Protein AF-A0A0F0DK41-F1 (afdb_monomer)

Solvent-accessible surface area (backbone atoms only — not comparable to full-atom values): 14710 Å² total; per-residue (Å²): 130,71,72,68,56,62,56,54,56,53,52,54,54,52,52,54,51,52,55,50,53,54,59,49,53,58,54,53,58,68,69,68,55,58,73,70,58,52,55,52,51,50,52,52,52,52,55,52,50,54,50,55,49,50,53,50,50,52,52,49,51,51,52,49,53,44,47,52,31,48,51,53,19,50,52,36,32,77,75,72,38,92,42,74,70,26,52,50,28,49,51,50,34,53,49,52,50,52,53,51,50,51,55,50,50,55,54,51,50,55,53,51,53,38,52,52,53,45,53,53,47,50,55,50,51,50,52,53,50,52,54,54,51,50,39,26,50,50,35,40,52,46,32,53,62,72,65,44,91,89,58,87,83,50,77,67,54,53,51,52,46,43,52,46,31,50,52,37,34,52,52,47,52,55,49,63,77,70,43,86,86,55,62,66,72,58,54,51,52,49,51,53,50,35,52,45,33,50,50,41,39,52,49,50,54,52,44,51,55,28,50,78,67,76,39,82,68,52,70,64,60,54,50,53,48,39,45,41,22,57,54,39,48,54,50,49,52,52,47,55,53,50,50,50,53,51,50,52,40,24,64,73,33,70,73,32,76,50,65,78,63,57,61,58,60,80,66,58,77,90,127

Nearest PDB structures (foldseek):
  9ivk-assembly1_A  TM=4.729E-01  e=1.069E-01  artificial sequences
  1szi-assembly1_A  TM=5.174E-01  e=1.920E+00  Mus musculus
  1sj7-assembly2_B  TM=3.819E-01  e=2.755E+00  Mus musculus
  2odu-assembly1_A  TM=3.397E-01  e=5.387E+00  Homo sapiens
  1quu-assembly1_A-2  TM=3.431E-01  e=8.139E+00  Homo sapiens

Foldseek 3Di:
DVVVVVVVVVVVVVVVVVVVVVVVVVVVVLVPDDPVVNVVVVVVVVVVVVVVVVVVVLVVVLVVLLVVLVVQLVVCCVPPNDDPSSVVSVVSSVVSVVVSVVVVVVVVVVLVVLVVVVVVQVVLLVLLLVLLVQLLVLLVVLLVVLPDPPDDDDPVSLVVSLVSLVVSLVSLVVSLVVCVPYDVVSNVLSVVLNVLSVVLNVLSVVCSVCVVVVHDDDPVSSVSSNVSSVVSVVSSVVSVVVVVVVVVQCVVVVSDRPPVVVVVVVVDPDD

Structure (mmCIF, N/CA/C/O backbone):
data_AF-A0A0F0DK41-F1
#
_entry.id   AF-A0A0F0DK41-F1
#
loop_
_atom_site.group_PDB
_atom_site.id
_atom_site.type_symbol
_atom_site.label_atom_id
_atom_site.label_alt_id
_atom_site.label_comp_id
_atom_site.label_asym_id
_atom_site.label_entity_id
_atom_site.label_seq_id
_atom_site.pdbx_PDB_ins_code
_atom_site.Cartn_x
_atom_site.Cartn_y
_atom_site.Cartn_z
_atom_site.occupancy
_atom_site.B_iso_or_equiv
_atom_site.auth_seq_id
_atom_site.auth_comp_id
_atom_site.auth_asym_id
_atom_site.auth_atom_id
_atom_site.pdbx_PDB_model_num
ATOM 1 N N . MET A 1 1 ? 39.318 57.252 -13.429 1.00 56.47 1 MET A N 1
ATOM 2 C CA . MET A 1 1 ? 39.542 56.063 -14.283 1.00 56.47 1 MET A CA 1
ATOM 3 C C . MET A 1 1 ? 40.480 54.995 -13.689 1.00 56.47 1 MET A C 1
ATOM 5 O O . MET A 1 1 ? 40.597 53.941 -14.290 1.00 56.47 1 MET A O 1
ATOM 9 N N . LYS A 1 2 ? 41.132 55.205 -12.526 1.00 53.09 2 LYS A N 1
ATOM 10 C CA . LYS A 1 2 ? 41.820 54.123 -11.778 1.00 53.09 2 LYS A CA 1
ATOM 11 C C . LYS A 1 2 ? 40.934 53.432 -10.727 1.00 53.09 2 LYS A C 1
ATOM 13 O O . LYS A 1 2 ? 41.184 52.284 -10.406 1.00 53.09 2 LYS A O 1
ATOM 18 N N . LEU A 1 3 ? 39.881 54.102 -10.252 1.00 52.53 3 LEU A N 1
ATOM 19 C CA . LEU A 1 3 ? 38.985 53.587 -9.207 1.00 52.53 3 LEU A CA 1
ATOM 20 C C . LEU A 1 3 ? 38.059 52.446 -9.675 1.00 52.53 3 LEU A C 1
ATOM 22 O O . LEU A 1 3 ? 37.706 51.601 -8.863 1.00 52.53 3 LEU A O 1
ATOM 26 N N . ASP A 1 4 ? 37.735 52.358 -10.969 1.00 54.16 4 ASP A N 1
ATOM 27 C CA . ASP A 1 4 ? 36.842 51.304 -11.487 1.00 54.16 4 ASP A CA 1
ATOM 28 C C . ASP A 1 4 ? 37.545 49.958 -11.726 1.00 54.16 4 ASP A C 1
ATOM 30 O O . ASP A 1 4 ? 36.888 48.930 -11.862 1.00 54.16 4 ASP A O 1
ATOM 34 N N . ARG A 1 5 ? 38.886 49.935 -11.768 1.00 58.34 5 ARG A N 1
ATOM 35 C CA . ARG A 1 5 ? 39.649 48.695 -11.991 1.00 58.34 5 ARG A CA 1
ATOM 36 C C . ARG A 1 5 ? 39.802 47.883 -10.701 1.00 58.34 5 ARG A C 1
ATOM 38 O O . ARG A 1 5 ? 39.601 46.673 -10.725 1.00 58.34 5 ARG A O 1
ATOM 45 N N . ASP A 1 6 ? 40.024 48.564 -9.578 1.00 58.91 6 ASP A N 1
ATOM 46 C CA . ASP A 1 6 ? 40.189 47.933 -8.260 1.00 58.91 6 ASP A CA 1
ATOM 47 C C . ASP A 1 6 ? 38.883 47.322 -7.721 1.00 58.91 6 ASP A C 1
ATOM 49 O O . ASP A 1 6 ? 38.913 46.357 -6.957 1.00 58.91 6 ASP A O 1
ATOM 53 N N . ALA A 1 7 ? 37.721 47.853 -8.121 1.00 60.41 7 ALA A N 1
ATOM 54 C CA . ALA A 1 7 ? 36.423 47.289 -7.745 1.00 60.41 7 ALA A CA 1
ATOM 55 C C . ALA A 1 7 ? 36.130 45.966 -8.477 1.00 60.41 7 ALA A C 1
ATOM 57 O O . ALA A 1 7 ? 35.534 45.060 -7.897 1.00 60.41 7 ALA A O 1
ATOM 58 N N . ASN A 1 8 ? 36.592 45.833 -9.724 1.00 63.22 8 ASN A N 1
ATOM 59 C CA . ASN A 1 8 ? 36.360 44.639 -10.534 1.00 63.22 8 ASN A CA 1
ATOM 60 C C . ASN A 1 8 ? 37.275 43.471 -10.118 1.00 63.22 8 ASN A C 1
ATOM 62 O O . ASN A 1 8 ? 36.837 42.325 -10.078 1.00 63.22 8 ASN A O 1
ATOM 66 N N . GLU A 1 9 ? 38.523 43.751 -9.727 1.00 65.75 9 GLU A N 1
ATOM 67 C CA . GLU A 1 9 ? 39.443 42.713 -9.230 1.00 65.75 9 GLU A CA 1
ATOM 68 C C . GLU A 1 9 ? 39.014 42.151 -7.865 1.00 65.75 9 GLU A C 1
ATOM 70 O O . GLU A 1 9 ? 39.150 40.952 -7.619 1.00 65.75 9 GLU A O 1
ATOM 75 N N . LYS A 1 10 ? 38.413 42.976 -6.995 1.00 66.81 10 LYS A N 1
ATOM 76 C CA . LYS A 1 10 ? 37.870 42.506 -5.709 1.00 66.81 10 LYS A CA 1
ATOM 77 C C . LYS A 1 10 ? 36.618 41.641 -5.857 1.00 66.81 10 LYS A C 1
ATOM 79 O O . LYS A 1 10 ? 36.437 40.734 -5.052 1.00 66.81 10 LYS A O 1
ATOM 84 N N . GLY A 1 11 ? 35.783 41.895 -6.867 1.00 66.75 11 GLY A N 1
ATOM 85 C CA . GLY A 1 11 ? 34.599 41.075 -7.147 1.00 66.75 11 GLY A CA 1
ATOM 86 C C . GLY A 1 11 ? 34.963 39.649 -7.565 1.00 66.75 11 GLY A C 1
ATOM 87 O O . GLY A 1 11 ? 34.440 38.694 -7.002 1.00 66.75 11 GLY A O 1
ATOM 88 N N . ILE A 1 12 ? 35.938 39.510 -8.469 1.00 68.25 12 ILE A N 1
ATOM 89 C CA . ILE A 1 12 ? 36.393 38.204 -8.979 1.00 68.25 12 ILE A CA 1
ATOM 90 C C . ILE A 1 12 ? 37.073 37.378 -7.875 1.00 68.25 12 ILE A C 1
ATOM 92 O O . ILE A 1 12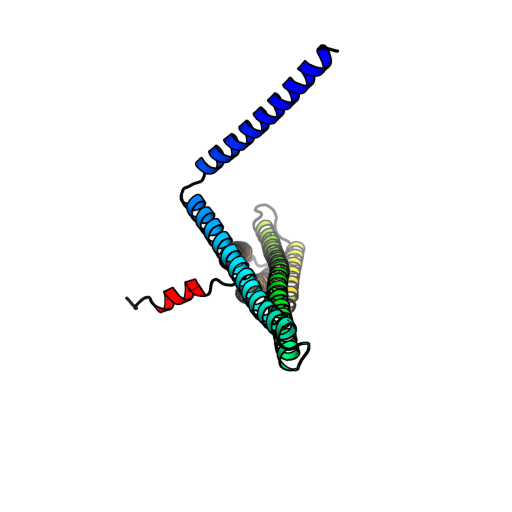 ? 36.864 36.171 -7.788 1.00 68.25 12 ILE A O 1
ATOM 96 N N . ALA A 1 13 ? 37.850 38.018 -6.994 1.00 67.06 13 ALA A N 1
ATOM 97 C CA . ALA A 1 13 ? 38.504 37.329 -5.880 1.00 67.06 13 ALA A CA 1
ATOM 98 C C . ALA A 1 13 ? 37.509 36.816 -4.819 1.00 67.06 13 ALA A C 1
ATOM 100 O O . ALA A 1 13 ? 37.743 35.774 -4.211 1.00 67.06 13 ALA A O 1
ATOM 101 N N . LEU A 1 14 ? 36.396 37.525 -4.603 1.00 68.50 14 LEU A N 1
ATOM 102 C CA . LEU A 1 14 ? 35.335 37.108 -3.679 1.00 68.50 14 LEU A CA 1
ATOM 103 C C . LEU A 1 14 ? 34.512 35.939 -4.230 1.00 68.50 14 LEU A C 1
ATOM 105 O O . LEU A 1 14 ? 34.150 35.049 -3.469 1.00 68.50 14 LEU A O 1
ATOM 109 N N . GLU A 1 15 ? 34.255 35.915 -5.538 1.00 69.31 15 GLU A N 1
ATOM 110 C CA . GLU A 1 15 ? 33.528 34.819 -6.189 1.00 69.31 15 GLU A CA 1
ATOM 111 C C . GLU A 1 15 ? 34.360 33.524 -6.186 1.00 69.31 15 GLU A C 1
ATOM 113 O O . GLU A 1 15 ? 33.860 32.470 -5.805 1.00 69.31 15 GLU A O 1
ATOM 118 N N . GLN A 1 16 ? 35.670 33.621 -6.449 1.00 69.62 16 GLN A N 1
ATOM 119 C CA . GLN A 1 16 ? 36.584 32.473 -6.367 1.00 69.62 16 GLN A CA 1
ATOM 120 C C . GLN A 1 16 ? 36.747 31.928 -4.941 1.00 69.62 16 GLN A C 1
ATOM 122 O O . GLN A 1 16 ? 36.805 30.714 -4.758 1.00 69.62 16 GLN A O 1
ATOM 127 N N . ALA A 1 17 ? 36.786 32.799 -3.928 1.00 66.88 17 ALA A N 1
ATOM 128 C CA . ALA A 1 17 ? 36.871 32.368 -2.533 1.00 66.88 17 ALA A CA 1
ATOM 129 C C . ALA A 1 17 ? 35.591 31.648 -2.069 1.00 66.88 17 ALA A C 1
ATOM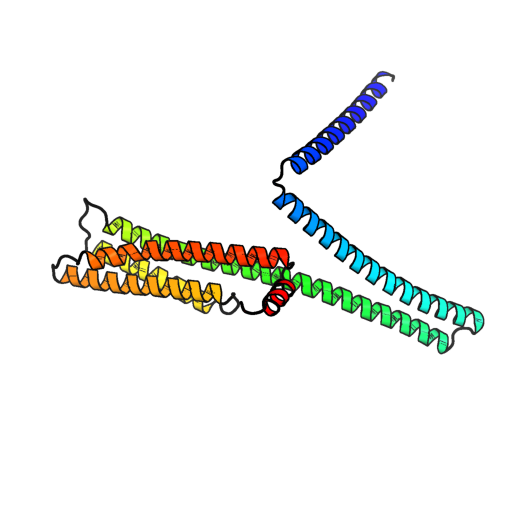 131 O O . ALA A 1 17 ? 35.670 30.663 -1.339 1.00 66.88 17 ALA A O 1
ATOM 132 N N . ASN A 1 18 ? 34.423 32.105 -2.527 1.00 68.75 18 ASN A N 1
ATOM 133 C CA . ASN A 1 18 ? 33.136 31.511 -2.165 1.00 68.75 18 ASN A CA 1
ATOM 134 C C . ASN A 1 18 ? 32.912 30.151 -2.860 1.00 68.75 18 ASN A C 1
ATOM 136 O O . ASN A 1 18 ? 32.366 29.222 -2.262 1.00 68.75 18 ASN A O 1
ATOM 140 N N . ASP A 1 19 ? 33.397 30.004 -4.097 1.00 66.06 19 ASP A N 1
ATOM 141 C CA . ASP A 1 19 ? 33.380 28.731 -4.827 1.00 66.06 19 ASP A CA 1
ATOM 142 C C . ASP A 1 19 ? 34.332 27.692 -4.205 1.00 66.06 19 ASP A C 1
ATOM 144 O O . ASP A 1 19 ? 33.997 26.505 -4.124 1.00 66.06 19 ASP A O 1
ATOM 148 N N . GLU A 1 20 ? 35.506 28.117 -3.720 1.00 65.94 20 GLU A N 1
ATOM 149 C CA . GLU A 1 20 ? 36.425 27.234 -2.991 1.00 65.94 20 GLU A CA 1
ATOM 150 C C . GLU A 1 20 ? 35.858 26.802 -1.630 1.00 65.94 20 GLU A C 1
ATOM 152 O O . GLU A 1 20 ? 35.978 25.629 -1.269 1.00 65.94 20 GLU A O 1
ATOM 157 N N . GLU A 1 21 ? 35.185 27.695 -0.899 1.00 64.56 21 GLU A N 1
ATOM 158 C CA . GLU A 1 21 ? 34.581 27.380 0.402 1.00 64.56 21 GLU A CA 1
ATOM 159 C C . GLU A 1 21 ? 33.431 26.362 0.272 1.00 64.56 21 GLU A C 1
ATOM 161 O O . GLU A 1 21 ? 33.367 25.391 1.035 1.00 64.56 21 GLU A O 1
ATOM 166 N N . HIS A 1 22 ? 32.592 26.483 -0.764 1.00 58.28 22 HIS A N 1
ATOM 167 C CA . HIS A 1 22 ? 31.564 25.481 -1.062 1.00 58.28 22 HIS A CA 1
ATOM 168 C C . HIS A 1 22 ? 32.147 24.123 -1.484 1.00 58.28 22 HIS A C 1
ATOM 170 O O . HIS A 1 22 ? 31.645 23.079 -1.061 1.00 58.28 22 HIS A O 1
ATOM 176 N N . ALA A 1 23 ? 33.239 24.108 -2.254 1.00 58.38 23 ALA A N 1
ATOM 177 C CA . ALA A 1 23 ? 33.893 22.865 -2.667 1.00 58.38 23 ALA A CA 1
ATOM 178 C C . ALA A 1 23 ? 34.594 22.127 -1.508 1.00 58.38 23 ALA A C 1
ATOM 180 O O . ALA A 1 23 ? 34.760 20.903 -1.567 1.00 58.38 23 ALA A O 1
ATOM 181 N N . VAL A 1 24 ? 35.023 22.848 -0.467 1.00 60.38 24 VAL A N 1
ATOM 182 C CA . VAL A 1 24 ? 35.607 22.262 0.751 1.00 60.38 24 VAL A CA 1
ATOM 183 C C . VAL A 1 24 ? 34.512 21.717 1.674 1.00 60.38 24 VAL A C 1
ATOM 185 O O . VAL A 1 24 ? 34.651 20.594 2.160 1.00 60.38 24 VAL A O 1
ATOM 188 N N . ALA A 1 25 ? 33.391 22.429 1.830 1.00 58.44 25 ALA A N 1
ATOM 189 C CA . ALA A 1 25 ? 32.252 21.967 2.630 1.00 58.44 25 ALA A CA 1
ATOM 190 C C . ALA A 1 25 ? 31.660 20.637 2.112 1.00 58.44 25 ALA A C 1
ATOM 192 O O . ALA A 1 25 ? 31.414 19.719 2.898 1.00 58.44 25 ALA A O 1
ATOM 193 N N . ASP A 1 26 ? 31.542 20.478 0.789 1.00 56.97 26 ASP A N 1
ATOM 194 C CA . ASP A 1 26 ? 31.071 19.230 0.165 1.00 56.97 26 ASP A CA 1
ATOM 195 C C . ASP A 1 26 ? 32.015 18.035 0.418 1.00 56.97 26 ASP A C 1
ATOM 197 O O . ASP A 1 26 ? 31.576 16.882 0.500 1.00 56.97 26 ASP A O 1
ATOM 201 N N . ARG A 1 27 ? 33.327 18.280 0.567 1.00 58.88 27 ARG A N 1
ATOM 202 C CA . ARG A 1 27 ? 34.314 17.221 0.853 1.00 58.88 27 ARG A CA 1
ATOM 203 C C . ARG A 1 27 ? 34.273 16.762 2.305 1.00 58.88 27 ARG A C 1
ATOM 205 O O . ARG A 1 27 ? 34.503 15.577 2.564 1.00 58.88 27 ARG A O 1
ATOM 212 N N . ASP A 1 28 ? 33.969 17.662 3.233 1.00 56.62 28 ASP A N 1
ATOM 213 C CA . ASP A 1 28 ? 33.911 17.341 4.659 1.00 56.62 28 ASP A CA 1
ATOM 214 C C . ASP A 1 28 ? 32.607 16.619 5.043 1.00 56.62 28 ASP A C 1
ATOM 216 O O . ASP A 1 28 ? 32.644 15.690 5.860 1.00 56.62 28 ASP A O 1
ATOM 220 N N . GLU A 1 29 ? 31.479 16.910 4.381 1.00 56.84 29 GLU A N 1
ATOM 221 C CA . GLU A 1 29 ? 30.239 16.130 4.539 1.00 56.84 29 GLU A CA 1
ATOM 222 C C . GLU A 1 29 ? 30.362 14.697 3.985 1.00 56.84 29 GLU A C 1
ATOM 224 O O . GLU A 1 29 ? 29.910 13.734 4.620 1.00 56.84 29 GLU A O 1
ATOM 229 N N . GLU A 1 30 ? 31.059 14.501 2.855 1.00 53.12 30 GLU A N 1
ATOM 230 C CA . GLU A 1 30 ? 31.342 13.159 2.312 1.00 53.12 30 GLU A CA 1
ATOM 231 C C . GLU A 1 30 ? 32.207 12.329 3.294 1.00 53.12 30 GLU A C 1
ATOM 233 O O . GLU A 1 30 ? 32.163 11.089 3.294 1.00 53.12 30 GLU A O 1
ATOM 238 N N . ASN A 1 31 ? 32.926 13.004 4.205 1.00 56.50 31 ASN A N 1
ATOM 239 C CA . ASN A 1 31 ? 33.827 12.410 5.185 1.00 56.50 31 ASN A CA 1
ATOM 240 C C . ASN A 1 31 ? 33.217 12.134 6.576 1.00 56.50 31 ASN A C 1
ATOM 242 O O . ASN A 1 31 ? 33.888 11.516 7.408 1.00 56.50 31 ASN A O 1
ATOM 246 N N . GLN A 1 32 ? 31.944 12.463 6.814 1.00 55.12 32 GLN A N 1
ATOM 247 C CA . GLN A 1 32 ? 31.233 12.120 8.061 1.00 55.12 32 GLN A CA 1
ATOM 248 C C . GLN A 1 32 ? 30.184 11.009 7.904 1.00 55.12 32 GLN A C 1
ATOM 250 O O . GLN A 1 32 ? 29.665 10.485 8.890 1.00 55.12 32 GLN A O 1
ATOM 255 N N . LEU A 1 33 ? 29.909 10.561 6.677 1.00 53.94 33 LEU A N 1
ATOM 256 C CA . LEU A 1 33 ? 28.945 9.486 6.441 1.00 53.94 33 LEU A CA 1
ATOM 257 C C . LEU A 1 33 ? 29.464 8.124 6.947 1.00 53.94 33 LEU A C 1
ATOM 259 O O . LEU A 1 33 ? 30.604 7.753 6.626 1.00 53.94 33 LEU A O 1
ATOM 263 N N . PRO A 1 34 ? 28.629 7.333 7.659 1.00 65.94 34 PRO A N 1
ATOM 264 C CA . PRO A 1 34 ? 29.004 6.012 8.151 1.00 65.94 34 PRO A CA 1
ATOM 265 C C . PRO A 1 34 ? 29.488 5.123 7.001 1.00 65.94 34 PRO A C 1
ATOM 267 O O . PRO A 1 34 ? 28.930 5.156 5.901 1.00 65.94 34 PRO A O 1
ATOM 270 N N . SER A 1 35 ? 30.518 4.310 7.248 1.00 67.06 35 SER A N 1
ATOM 271 C CA . SER A 1 35 ? 31.247 3.516 6.239 1.00 67.06 35 SER A CA 1
ATOM 272 C C . SER A 1 35 ? 30.353 2.669 5.318 1.00 67.06 35 SER A C 1
ATOM 274 O O . SER A 1 35 ? 30.657 2.493 4.136 1.00 67.06 35 SER A O 1
ATOM 276 N N . ARG A 1 36 ? 29.201 2.202 5.818 1.00 58.19 36 ARG A N 1
ATOM 277 C CA . ARG A 1 36 ? 28.187 1.474 5.032 1.00 58.19 36 ARG A CA 1
ATOM 278 C C . ARG A 1 36 ? 27.522 2.336 3.951 1.00 58.19 36 ARG A C 1
ATOM 280 O O . ARG A 1 36 ? 27.300 1.857 2.841 1.00 58.19 36 ARG A O 1
ATOM 287 N N . THR A 1 37 ? 27.261 3.607 4.239 1.00 63.94 37 THR A N 1
ATOM 288 C CA . THR A 1 37 ? 26.636 4.565 3.312 1.00 63.94 37 THR A CA 1
ATOM 289 C C . THR A 1 37 ? 27.580 4.918 2.164 1.00 63.94 37 THR A C 1
ATOM 291 O O . THR A 1 37 ? 27.155 4.953 1.010 1.00 63.94 37 THR A O 1
ATOM 294 N N . ARG A 1 38 ? 28.886 5.064 2.441 1.00 67.50 38 ARG A N 1
ATOM 295 C CA . ARG A 1 38 ? 29.905 5.326 1.406 1.00 67.50 38 ARG A CA 1
ATOM 296 C C . ARG A 1 38 ? 30.064 4.167 0.430 1.00 67.50 38 ARG A C 1
ATOM 298 O O . ARG A 1 38 ? 30.104 4.381 -0.777 1.00 67.50 38 ARG A O 1
ATOM 305 N N . LEU A 1 39 ? 30.085 2.930 0.931 1.00 69.38 39 LEU A N 1
ATOM 306 C CA . LEU A 1 39 ? 30.128 1.729 0.088 1.00 69.38 39 LEU A CA 1
ATOM 307 C C . LEU A 1 39 ? 28.911 1.630 -0.841 1.00 69.38 39 LEU A C 1
ATOM 309 O O . LEU A 1 39 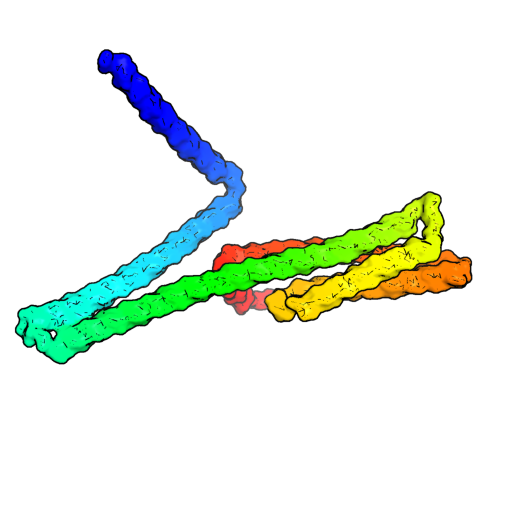? 29.049 1.248 -2.005 1.00 69.38 39 LEU A O 1
ATOM 313 N N . HIS A 1 40 ? 27.727 2.005 -0.354 1.00 67.31 40 HIS A N 1
ATOM 314 C CA . HIS A 1 40 ? 26.510 2.017 -1.163 1.00 67.31 40 HIS A CA 1
ATOM 315 C C . HIS A 1 40 ? 26.547 3.110 -2.246 1.00 67.31 40 HIS A C 1
ATOM 317 O O . HIS A 1 40 ? 26.226 2.845 -3.407 1.00 67.31 40 HIS A O 1
ATOM 323 N N . LEU A 1 41 ? 27.004 4.319 -1.902 1.00 68.81 41 LEU A N 1
ATOM 324 C CA . LEU A 1 41 ? 27.172 5.427 -2.850 1.00 68.81 41 LEU A CA 1
ATOM 325 C C . LEU A 1 41 ? 28.227 5.118 -3.922 1.00 68.81 41 LEU A C 1
ATOM 327 O O . LEU A 1 41 ? 27.981 5.354 -5.106 1.00 68.81 41 LEU A O 1
ATOM 331 N N . LEU A 1 42 ? 29.356 4.513 -3.540 1.00 75.25 42 LEU A N 1
ATOM 332 C CA . LEU A 1 42 ? 30.401 4.082 -4.471 1.00 75.25 42 LEU A CA 1
ATOM 333 C C . LEU A 1 42 ? 29.900 3.003 -5.432 1.00 75.25 42 LEU A C 1
ATOM 335 O O . LEU A 1 42 ? 30.119 3.127 -6.634 1.00 75.25 42 LEU A O 1
ATOM 339 N N . LYS A 1 43 ? 29.159 1.993 -4.950 1.00 72.31 43 LYS A N 1
ATOM 340 C CA . LYS A 1 43 ? 28.521 0.993 -5.827 1.00 72.31 43 LYS A CA 1
ATOM 341 C C . LYS A 1 43 ? 27.536 1.639 -6.801 1.00 72.31 43 LYS A C 1
ATOM 343 O O . LYS A 1 43 ? 27.551 1.309 -7.987 1.00 72.31 43 LYS A O 1
ATOM 348 N N . LYS A 1 44 ? 26.721 2.591 -6.334 1.00 69.56 44 LYS A N 1
ATOM 349 C CA . LYS A 1 44 ? 25.760 3.322 -7.174 1.00 69.56 44 LYS A CA 1
ATOM 350 C C . LYS A 1 44 ? 26.467 4.155 -8.255 1.00 69.56 44 LYS A C 1
ATOM 352 O O . LYS A 1 44 ? 26.040 4.118 -9.410 1.00 69.56 44 LYS A O 1
ATOM 357 N N . ARG A 1 45 ? 27.576 4.835 -7.916 1.00 72.12 45 ARG A N 1
ATOM 358 C CA . ARG A 1 45 ? 28.441 5.553 -8.877 1.00 72.12 45 ARG A CA 1
ATOM 359 C C . ARG A 1 45 ? 29.115 4.589 -9.868 1.00 72.12 45 ARG A C 1
ATOM 361 O O . ARG A 1 45 ? 29.070 4.829 -11.068 1.00 72.12 45 ARG A O 1
ATOM 368 N N . LEU A 1 46 ? 29.660 3.459 -9.418 1.00 73.06 46 LEU A N 1
ATOM 369 C CA . LEU A 1 46 ? 30.289 2.468 -10.306 1.00 73.06 46 LEU A CA 1
ATOM 370 C C . LEU A 1 46 ? 29.295 1.872 -11.309 1.00 73.06 46 LEU A C 1
ATOM 372 O O . LEU A 1 46 ? 29.587 1.753 -12.498 1.00 73.06 46 LEU A O 1
ATOM 376 N N . GLN A 1 47 ? 28.089 1.538 -10.852 1.00 66.75 47 GLN A N 1
ATOM 377 C CA . GLN A 1 47 ? 27.060 1.005 -11.734 1.00 66.75 47 GLN A CA 1
ATOM 378 C C . GLN A 1 47 ? 26.505 2.064 -12.701 1.00 66.75 47 GLN A C 1
ATOM 380 O O . GLN A 1 47 ? 26.060 1.709 -13.794 1.00 66.75 47 GLN A O 1
ATOM 385 N N . SER A 1 48 ? 26.457 3.352 -12.336 1.00 69.56 48 SER A N 1
ATOM 386 C CA . SER A 1 48 ? 26.046 4.410 -13.274 1.00 69.56 48 SER A CA 1
ATOM 387 C C . SER A 1 48 ? 27.102 4.624 -14.362 1.00 69.56 48 SER A C 1
ATOM 389 O O . SER A 1 48 ? 26.746 4.739 -15.536 1.00 69.56 48 SER A O 1
ATOM 391 N N . VAL A 1 49 ? 28.387 4.554 -14.002 1.00 73.19 49 VAL A N 1
ATOM 392 C CA . VAL A 1 49 ? 29.513 4.593 -14.946 1.00 73.19 49 VAL A CA 1
ATOM 393 C C . VAL A 1 49 ? 29.478 3.401 -15.902 1.00 73.19 49 VAL A C 1
ATOM 395 O O . VAL A 1 49 ? 29.573 3.600 -17.109 1.00 73.19 49 VAL A O 1
ATOM 398 N N . HIS A 1 50 ? 29.255 2.178 -15.409 1.00 70.12 50 HIS A N 1
ATOM 399 C CA . HIS A 1 50 ? 29.215 0.979 -16.257 1.00 70.12 50 HIS A CA 1
ATOM 400 C C . HIS A 1 50 ? 28.108 1.041 -17.326 1.00 70.12 50 HIS A C 1
ATOM 402 O O . HIS A 1 50 ? 28.277 0.570 -18.448 1.00 70.12 50 HIS A O 1
ATOM 408 N N . GLN A 1 51 ? 26.977 1.678 -17.013 1.00 67.12 51 GLN A N 1
ATOM 409 C CA . GLN A 1 51 ? 25.896 1.860 -17.982 1.00 67.12 51 GLN A CA 1
ATOM 410 C C . GLN A 1 51 ? 26.164 2.966 -18.995 1.00 67.12 51 GLN A C 1
ATOM 412 O O . GLN A 1 51 ? 25.866 2.769 -20.172 1.00 67.12 51 GLN A O 1
ATOM 417 N N . ARG A 1 52 ? 26.751 4.092 -18.565 1.00 76.00 52 ARG A N 1
ATOM 418 C CA . ARG A 1 52 ? 27.219 5.129 -19.496 1.00 76.00 52 ARG A CA 1
ATOM 419 C C . ARG A 1 52 ? 28.271 4.561 -20.442 1.00 76.00 52 ARG A C 1
ATOM 421 O O . ARG A 1 52 ? 28.224 4.839 -21.631 1.00 76.00 52 ARG A O 1
ATOM 428 N N . LEU A 1 53 ? 29.154 3.701 -19.936 1.00 78.69 53 LEU A N 1
ATOM 429 C CA . LEU A 1 53 ? 30.134 2.987 -20.746 1.00 78.69 53 LEU A CA 1
ATOM 430 C C . LEU A 1 53 ? 29.456 2.056 -21.761 1.00 78.69 53 LEU A C 1
ATOM 432 O O . LEU A 1 53 ? 29.818 2.082 -22.928 1.00 78.69 53 LEU A O 1
ATOM 436 N N . GLY A 1 54 ? 28.436 1.293 -21.358 1.00 77.00 54 GLY A N 1
ATOM 437 C CA . GLY A 1 54 ? 27.661 0.458 -22.282 1.00 77.00 54 GLY A CA 1
ATOM 438 C C . GLY A 1 54 ? 26.923 1.258 -23.364 1.00 77.00 54 GLY A C 1
ATOM 439 O O . GLY A 1 54 ? 26.895 0.840 -24.518 1.00 77.00 54 GLY A O 1
ATOM 440 N N . GLU A 1 55 ? 26.357 2.418 -23.021 1.00 79.00 55 GLU A N 1
ATOM 441 C CA . GLU A 1 55 ? 25.715 3.327 -23.984 1.00 79.00 55 GLU A CA 1
ATOM 442 C C . GLU A 1 55 ? 26.745 3.946 -24.945 1.00 79.00 55 GLU A C 1
ATOM 444 O O . GLU A 1 55 ? 26.510 3.969 -26.152 1.00 79.00 55 GLU A O 1
ATOM 449 N N . LEU A 1 56 ? 27.924 4.337 -24.448 1.00 82.81 56 LEU A N 1
ATOM 450 C CA . LEU A 1 56 ? 29.040 4.811 -25.273 1.00 82.81 56 LEU A CA 1
ATOM 451 C C . LEU A 1 56 ? 29.586 3.720 -26.201 1.00 82.81 56 LEU A C 1
ATOM 453 O O . LEU A 1 56 ? 29.836 3.994 -27.371 1.00 82.81 56 LEU A O 1
ATOM 457 N N . ILE A 1 57 ? 29.735 2.484 -25.716 1.00 86.19 57 ILE A N 1
ATOM 458 C CA . ILE A 1 57 ? 30.166 1.339 -26.531 1.00 86.19 57 ILE A CA 1
ATOM 459 C C . ILE A 1 57 ? 29.135 1.051 -27.624 1.00 86.19 57 ILE A C 1
ATOM 461 O O . ILE A 1 57 ? 29.516 0.832 -28.769 1.00 86.19 57 ILE A O 1
ATOM 465 N N . PHE A 1 58 ? 27.840 1.077 -27.302 1.00 80.81 58 PHE A N 1
ATOM 466 C CA . PHE A 1 58 ? 26.771 0.840 -28.273 1.00 80.81 58 PHE A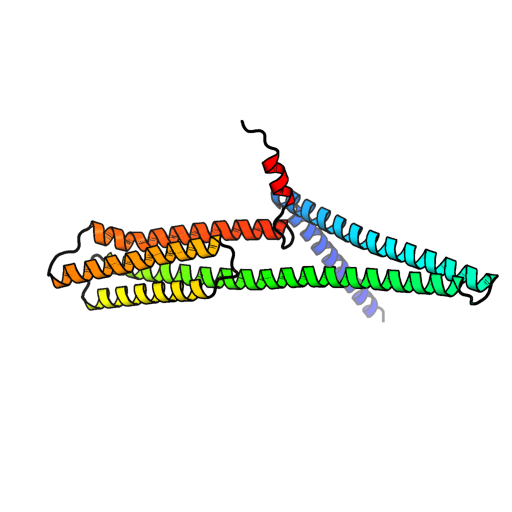 CA 1
ATOM 467 C C . PHE A 1 58 ? 26.750 1.908 -29.374 1.00 80.81 58 PHE A C 1
ATOM 469 O O . PHE A 1 58 ? 26.781 1.570 -30.557 1.00 80.81 58 PHE A O 1
ATOM 476 N N . VAL A 1 59 ? 26.774 3.193 -28.998 1.00 85.50 59 VAL A N 1
ATOM 477 C CA . VAL A 1 59 ? 26.835 4.310 -29.957 1.00 85.50 59 VAL A CA 1
ATOM 478 C C . VAL A 1 59 ? 28.128 4.260 -30.772 1.00 85.50 59 VAL A C 1
ATOM 480 O O . VAL A 1 59 ? 28.089 4.425 -31.989 1.00 85.50 59 VAL A O 1
ATOM 483 N N . GLY A 1 60 ? 29.262 3.969 -30.129 1.00 87.19 60 GLY A N 1
ATOM 484 C CA . GLY A 1 60 ? 30.551 3.806 -30.796 1.00 87.19 60 GLY A CA 1
ATOM 485 C C . GLY A 1 60 ? 30.542 2.665 -31.814 1.00 87.19 60 GLY A C 1
ATOM 486 O O . GLY A 1 60 ? 30.982 2.850 -32.944 1.00 87.19 60 GLY A O 1
ATOM 487 N N . MET A 1 61 ? 29.978 1.509 -31.460 1.00 87.62 61 MET A N 1
ATOM 488 C CA . MET A 1 61 ? 29.867 0.352 -32.349 1.00 87.62 61 MET A CA 1
ATOM 489 C C . MET A 1 61 ? 28.969 0.647 -33.556 1.00 87.62 61 MET A C 1
ATOM 491 O O . MET A 1 61 ? 29.346 0.324 -34.681 1.00 87.62 61 MET A O 1
ATOM 495 N N . ILE A 1 62 ? 27.828 1.313 -33.352 1.00 86.69 62 ILE A N 1
ATOM 496 C CA . ILE A 1 62 ? 26.960 1.758 -34.453 1.00 86.69 62 ILE A CA 1
ATOM 497 C C . ILE A 1 62 ? 27.695 2.758 -35.346 1.00 86.69 62 ILE A C 1
ATOM 499 O O . ILE A 1 62 ? 27.660 2.616 -36.565 1.00 86.69 62 ILE A O 1
ATOM 503 N N . GLY A 1 63 ? 28.393 3.732 -34.758 1.00 84.75 63 GLY A N 1
ATOM 504 C CA . GLY A 1 63 ? 29.189 4.710 -35.498 1.00 84.75 63 GLY A CA 1
ATOM 505 C C . GLY A 1 63 ? 30.274 4.054 -36.352 1.00 84.75 63 GLY A C 1
ATOM 506 O O . GLY A 1 63 ? 30.450 4.426 -37.509 1.00 84.75 63 GLY A O 1
ATOM 507 N N . ILE A 1 64 ? 30.946 3.026 -35.823 1.00 89.69 64 ILE A N 1
ATOM 508 C CA . ILE A 1 64 ? 31.923 2.224 -36.570 1.00 89.69 64 ILE A CA 1
ATOM 509 C C . ILE A 1 64 ? 31.243 1.475 -37.719 1.00 89.69 64 ILE A C 1
ATOM 511 O O . ILE A 1 64 ? 31.728 1.543 -38.845 1.00 89.69 64 ILE A O 1
ATOM 515 N N . LEU A 1 65 ? 30.118 0.794 -37.474 1.00 87.44 65 LEU A N 1
ATOM 516 C CA . LEU A 1 65 ? 29.392 0.057 -38.514 1.00 87.44 65 LEU A CA 1
ATOM 517 C C . LEU A 1 65 ? 28.929 0.978 -39.648 1.00 87.44 65 LEU A C 1
ATOM 519 O O . LEU A 1 65 ? 29.218 0.700 -40.808 1.00 87.44 65 LEU A O 1
ATOM 523 N N . VAL A 1 66 ? 28.281 2.094 -39.306 1.00 87.50 66 VAL A N 1
ATOM 524 C CA . VAL A 1 66 ? 27.824 3.116 -40.261 1.00 87.50 66 VAL A CA 1
ATOM 525 C C . VAL A 1 66 ? 29.007 3.742 -41.003 1.00 87.50 66 VAL A C 1
ATOM 527 O O . VAL A 1 66 ? 28.932 3.970 -42.209 1.00 87.50 66 VAL A O 1
ATOM 530 N N . GLY A 1 67 ? 30.120 3.990 -40.310 1.00 84.31 67 GLY A N 1
ATOM 531 C CA . GLY A 1 67 ? 31.345 4.510 -40.910 1.00 84.31 67 GLY A CA 1
ATOM 532 C C . GLY A 1 67 ? 31.962 3.540 -41.918 1.00 84.31 67 GLY A C 1
ATOM 533 O O . GLY A 1 67 ? 32.302 3.946 -43.027 1.00 84.31 67 GLY A O 1
ATOM 534 N N . ILE A 1 68 ? 32.060 2.252 -41.575 1.00 89.50 68 ILE A N 1
ATOM 535 C CA . ILE A 1 68 ? 32.591 1.209 -42.465 1.00 89.50 68 ILE A CA 1
ATOM 536 C C . ILE A 1 68 ? 31.707 1.063 -43.705 1.00 89.50 68 ILE A C 1
ATOM 538 O O . ILE A 1 68 ? 32.227 1.070 -44.823 1.00 89.50 68 ILE A O 1
ATOM 542 N N . THR A 1 69 ? 30.384 0.969 -43.537 1.00 84.06 69 THR A N 1
ATOM 543 C CA . THR A 1 69 ? 29.459 0.828 -44.671 1.00 84.06 69 THR A CA 1
ATOM 544 C C . THR A 1 69 ? 29.426 2.089 -45.534 1.00 84.06 69 THR A C 1
ATOM 546 O O . THR A 1 69 ? 29.413 1.988 -46.761 1.00 84.06 69 THR A O 1
ATOM 549 N N . GLY A 1 70 ? 29.514 3.275 -44.925 1.00 78.88 70 GLY A N 1
ATOM 550 C CA . GLY A 1 70 ? 29.616 4.555 -45.628 1.00 78.88 70 GLY A CA 1
ATOM 551 C C . GLY A 1 70 ? 30.912 4.699 -46.433 1.00 78.88 70 GLY A C 1
ATOM 552 O O . GLY A 1 70 ? 30.873 5.082 -47.603 1.00 78.88 70 GLY A O 1
ATOM 553 N N . ILE A 1 71 ? 32.063 4.326 -45.859 1.00 86.69 71 ILE A N 1
ATOM 554 C CA . ILE A 1 71 ? 33.357 4.321 -46.563 1.00 86.69 71 ILE A CA 1
ATOM 555 C C . ILE A 1 71 ? 33.347 3.302 -47.711 1.00 86.69 71 ILE A C 1
ATOM 557 O O . ILE A 1 71 ? 33.866 3.592 -48.790 1.00 86.69 71 ILE A O 1
ATOM 561 N N . ALA A 1 72 ? 32.752 2.122 -47.510 1.00 82.75 72 ALA A N 1
ATOM 562 C CA . ALA A 1 72 ? 32.617 1.105 -48.552 1.00 82.75 72 ALA A CA 1
ATOM 563 C C . ALA A 1 72 ? 31.730 1.582 -49.715 1.00 82.75 72 ALA A C 1
ATOM 565 O O . ALA A 1 72 ? 32.083 1.372 -50.880 1.00 82.75 72 ALA A O 1
ATOM 566 N N . ALA A 1 73 ? 30.626 2.277 -49.419 1.00 78.06 73 ALA A N 1
ATOM 567 C CA . ALA A 1 73 ? 29.788 2.917 -50.430 1.00 78.06 73 ALA A CA 1
ATOM 568 C C . ALA A 1 73 ? 30.575 3.988 -51.203 1.00 78.06 73 ALA A C 1
ATOM 570 O O . ALA A 1 73 ? 30.629 3.941 -52.430 1.00 78.06 73 ALA A O 1
ATOM 571 N N . TYR A 1 74 ? 31.259 4.895 -50.496 1.00 83.12 74 TYR A N 1
ATOM 572 C CA . TYR A 1 74 ? 32.055 5.964 -51.105 1.00 83.12 74 TYR A CA 1
ATOM 573 C C . TYR A 1 74 ? 33.161 5.423 -52.018 1.00 83.12 74 TYR A C 1
ATOM 575 O O . TYR A 1 74 ? 33.294 5.868 -53.156 1.00 83.12 74 TYR A O 1
ATOM 583 N N . LYS A 1 75 ? 33.929 4.424 -51.560 1.00 86.88 75 LYS A N 1
ATOM 584 C CA . LYS A 1 75 ? 34.980 3.792 -52.372 1.00 86.88 75 LYS A CA 1
ATOM 585 C C . LYS A 1 75 ? 34.416 3.133 -53.629 1.00 86.88 75 LYS A C 1
ATOM 587 O O . LYS A 1 75 ? 35.033 3.247 -54.687 1.00 86.88 75 LYS A O 1
ATOM 592 N N . ASN A 1 76 ? 33.261 2.473 -53.538 1.00 80.88 76 ASN A N 1
ATOM 593 C CA . ASN A 1 76 ? 32.609 1.892 -54.713 1.00 80.88 76 ASN A CA 1
ATOM 594 C C . ASN A 1 76 ? 32.157 2.972 -55.699 1.00 80.88 76 ASN A C 1
ATOM 596 O O . ASN A 1 76 ? 32.446 2.849 -56.885 1.00 80.88 76 ASN A O 1
ATOM 600 N N . VAL A 1 77 ? 31.545 4.060 -55.223 1.00 82.88 77 VAL A N 1
ATOM 601 C CA . VAL A 1 77 ? 31.145 5.181 -56.090 1.00 82.88 77 VAL A CA 1
ATOM 602 C C . VAL A 1 77 ? 32.359 5.839 -56.747 1.00 82.88 77 VAL A C 1
ATOM 604 O O . VAL A 1 77 ? 32.341 6.097 -57.946 1.00 82.88 77 VAL A O 1
ATOM 607 N N . ALA A 1 78 ? 33.436 6.064 -55.995 1.00 84.19 78 ALA A N 1
ATOM 608 C CA . ALA A 1 78 ? 34.644 6.709 -56.503 1.00 84.19 78 ALA A CA 1
ATOM 609 C C . ALA A 1 78 ? 35.400 5.863 -57.546 1.00 84.19 78 ALA A C 1
ATOM 611 O O . ALA A 1 78 ? 36.061 6.422 -58.414 1.00 84.19 78 ALA A O 1
ATOM 612 N N . THR A 1 79 ? 35.323 4.530 -57.466 1.00 86.81 79 THR A N 1
ATOM 613 C CA . THR A 1 79 ? 36.067 3.623 -58.363 1.00 86.81 79 THR A CA 1
ATOM 614 C C . THR A 1 79 ? 35.235 3.085 -59.524 1.00 86.81 79 THR A C 1
ATOM 616 O O . THR A 1 79 ? 35.771 2.899 -60.613 1.00 86.81 79 THR A O 1
ATOM 619 N N . LYS A 1 80 ? 33.943 2.822 -59.306 1.00 81.50 80 LYS A N 1
ATOM 620 C CA . LYS A 1 80 ? 33.050 2.158 -60.270 1.00 81.50 80 LYS A CA 1
ATOM 621 C C . LYS A 1 80 ? 31.825 2.999 -60.650 1.00 81.50 80 LYS A C 1
ATOM 623 O O . LYS A 1 80 ? 31.029 2.560 -61.475 1.00 81.50 80 LYS A O 1
ATOM 628 N N . GLY A 1 81 ? 31.666 4.190 -60.072 1.00 80.38 81 GLY A N 1
ATOM 629 C CA . GLY A 1 81 ? 30.466 5.009 -60.232 1.00 80.38 81 GLY A CA 1
ATOM 630 C C . GLY A 1 81 ? 29.278 4.492 -59.415 1.00 80.38 81 GLY A C 1
ATOM 631 O O . GLY A 1 81 ? 29.377 3.547 -58.631 1.00 80.38 81 GLY A O 1
ATOM 632 N N . TRP A 1 82 ? 28.124 5.137 -59.582 1.00 80.81 82 TRP A N 1
ATOM 633 C CA . TRP A 1 82 ? 26.879 4.707 -58.947 1.00 80.81 82 TRP A CA 1
ATOM 634 C C . TRP A 1 82 ? 26.368 3.414 -59.595 1.00 80.81 82 TRP A C 1
ATOM 636 O O . TRP A 1 82 ? 25.830 3.435 -60.698 1.00 80.81 82 TRP A O 1
ATOM 646 N N . GLY A 1 83 ? 26.544 2.288 -58.901 1.00 81.50 83 GLY A N 1
ATOM 647 C CA . GLY A 1 83 ? 26.093 0.962 -59.332 1.00 81.50 83 GLY A CA 1
ATOM 648 C C . GLY A 1 83 ? 25.382 0.185 -58.221 1.00 81.50 83 GLY A C 1
ATOM 649 O O . GLY A 1 83 ? 25.249 0.668 -57.095 1.00 81.50 83 GLY A O 1
ATOM 650 N N . ALA A 1 84 ? 24.947 -1.041 -58.530 1.00 80.56 84 ALA A N 1
ATOM 651 C CA . ALA A 1 84 ? 24.204 -1.901 -57.602 1.00 80.56 84 ALA A CA 1
ATOM 652 C C . ALA A 1 84 ? 24.945 -2.138 -56.269 1.00 80.56 84 ALA A C 1
ATOM 654 O O . ALA A 1 84 ? 24.327 -2.081 -55.209 1.00 80.56 84 ALA A O 1
ATOM 655 N N . ASP A 1 85 ? 26.273 -2.298 -56.306 1.00 76.88 85 ASP A N 1
ATOM 656 C CA . ASP A 1 85 ? 27.103 -2.458 -55.104 1.00 76.88 85 ASP A CA 1
ATOM 657 C C . ASP A 1 85 ? 27.048 -1.220 -54.195 1.00 76.88 85 ASP A C 1
ATOM 659 O O . ASP A 1 85 ? 26.909 -1.336 -52.979 1.00 76.88 85 ASP A O 1
ATOM 663 N N . ALA A 1 86 ? 27.119 -0.014 -54.772 1.00 71.25 86 ALA A N 1
ATOM 664 C CA . ALA A 1 86 ? 27.031 1.233 -54.013 1.00 71.25 86 ALA A CA 1
ATOM 665 C C . ALA A 1 86 ? 25.645 1.407 -53.369 1.00 71.25 86 ALA A C 1
ATOM 667 O O . ALA A 1 86 ? 25.547 1.821 -52.212 1.00 71.25 86 ALA A O 1
ATOM 668 N N . ALA A 1 87 ? 24.582 1.036 -54.091 1.00 76.94 87 ALA A N 1
ATOM 669 C CA . ALA A 1 87 ? 23.217 1.048 -53.573 1.00 76.94 87 ALA A CA 1
ATOM 670 C C . ALA A 1 87 ? 23.024 0.041 -52.425 1.00 76.94 87 ALA A C 1
ATOM 672 O O . ALA A 1 87 ? 22.412 0.383 -51.412 1.00 76.94 87 ALA A O 1
ATOM 673 N N . ALA A 1 88 ? 23.605 -1.160 -52.527 1.00 79.31 88 ALA A N 1
ATOM 674 C CA . ALA A 1 88 ? 23.550 -2.171 -51.473 1.00 79.31 88 ALA A CA 1
ATOM 675 C C . ALA A 1 88 ? 24.212 -1.687 -50.168 1.00 79.31 88 ALA A C 1
ATOM 677 O O . ALA A 1 88 ? 23.637 -1.839 -49.088 1.00 79.31 88 ALA A O 1
ATOM 678 N N . TRP A 1 89 ? 25.377 -1.031 -50.250 1.00 77.50 89 TRP A N 1
ATOM 679 C CA . TRP A 1 89 ? 26.043 -0.457 -49.071 1.00 77.50 89 TRP A CA 1
ATOM 680 C C . TRP A 1 89 ? 25.274 0.723 -48.462 1.00 77.50 89 TRP A C 1
ATOM 682 O O . TRP A 1 89 ? 25.206 0.852 -47.235 1.00 77.50 89 TRP A O 1
ATOM 692 N N . ALA A 1 90 ? 24.642 1.559 -49.291 1.00 75.69 90 ALA A N 1
ATOM 693 C CA . ALA A 1 90 ? 23.770 2.631 -48.815 1.00 75.69 90 ALA A CA 1
ATOM 694 C C . ALA A 1 90 ? 22.533 2.074 -48.081 1.00 75.69 90 ALA A C 1
ATOM 696 O O . ALA A 1 90 ? 22.212 2.522 -46.978 1.00 75.69 90 ALA A O 1
ATOM 697 N N . GLN A 1 91 ? 21.888 1.041 -48.632 1.00 83.12 91 GLN A N 1
ATOM 698 C CA . GLN A 1 91 ? 20.749 0.366 -48.005 1.00 83.12 91 GLN A CA 1
ATOM 699 C C . GLN A 1 91 ? 21.138 -0.325 -46.691 1.00 83.12 91 GLN A C 1
ATOM 701 O O . GLN A 1 91 ? 20.405 -0.224 -45.703 1.00 83.12 91 GLN A O 1
ATOM 706 N N . ALA A 1 92 ? 22.295 -0.993 -46.648 1.00 76.62 92 ALA A N 1
ATOM 707 C CA . ALA A 1 92 ? 22.812 -1.604 -45.425 1.00 76.62 92 ALA A CA 1
ATOM 708 C C . ALA A 1 92 ? 23.017 -0.552 -44.323 1.00 76.62 92 ALA A C 1
ATOM 710 O O . ALA A 1 92 ? 22.584 -0.752 -43.190 1.00 76.62 92 ALA A O 1
ATOM 711 N N . THR A 1 93 ? 23.582 0.606 -44.678 1.00 77.81 93 THR A N 1
ATOM 712 C CA . THR A 1 93 ? 23.759 1.736 -43.754 1.00 77.81 93 THR A CA 1
ATOM 713 C C . THR A 1 93 ? 22.417 2.236 -43.210 1.00 77.81 93 THR A C 1
ATOM 715 O O . THR A 1 93 ? 22.250 2.355 -41.997 1.00 77.81 93 THR A O 1
ATOM 718 N N . GLY A 1 94 ? 21.435 2.467 -44.089 1.00 75.94 94 GLY A N 1
ATOM 719 C CA . GLY A 1 94 ? 20.088 2.886 -43.686 1.00 75.94 94 GLY A CA 1
ATOM 720 C C . GLY A 1 94 ? 19.391 1.867 -42.778 1.00 75.94 94 GLY A C 1
ATOM 721 O O . GLY A 1 94 ? 18.761 2.245 -41.792 1.00 75.94 94 GLY A O 1
ATOM 722 N N . SER A 1 95 ? 19.571 0.573 -43.051 1.00 80.19 95 SER A N 1
ATOM 723 C CA . SER A 1 95 ? 18.996 -0.517 -42.250 1.00 80.19 95 SER A CA 1
ATOM 724 C C . SER A 1 95 ? 19.615 -0.589 -40.851 1.00 80.19 95 SER A C 1
ATOM 726 O O . SER A 1 95 ? 18.891 -0.735 -39.869 1.00 80.19 95 SER A O 1
ATOM 728 N N . ILE A 1 96 ? 20.939 -0.426 -40.737 1.00 79.00 96 ILE A N 1
ATOM 729 C CA . ILE A 1 96 ? 21.645 -0.385 -39.446 1.00 79.00 96 ILE A CA 1
ATOM 730 C C . ILE A 1 96 ? 21.146 0.790 -38.602 1.00 79.00 96 ILE A C 1
ATOM 732 O O . ILE A 1 96 ? 20.839 0.606 -37.424 1.00 79.00 96 ILE A O 1
ATOM 736 N N . ILE A 1 97 ? 21.016 1.979 -39.201 1.00 78.81 97 ILE A N 1
ATOM 737 C CA . ILE A 1 97 ? 20.506 3.171 -38.511 1.00 78.81 97 ILE A CA 1
ATOM 738 C C . ILE A 1 97 ? 19.062 2.951 -38.044 1.00 78.81 97 ILE A C 1
ATOM 740 O O . ILE A 1 97 ? 18.746 3.253 -36.895 1.00 78.81 97 ILE A O 1
ATOM 744 N N . ALA A 1 98 ? 18.197 2.390 -38.892 1.00 82.81 98 ALA A N 1
ATOM 745 C CA . ALA A 1 98 ? 16.801 2.128 -38.547 1.00 82.81 98 ALA A CA 1
ATOM 746 C C . ALA A 1 98 ? 16.664 1.124 -37.390 1.00 82.81 98 ALA A C 1
ATOM 748 O O . ALA A 1 98 ? 15.931 1.381 -36.435 1.00 82.81 98 ALA A O 1
ATOM 749 N N . ILE A 1 99 ? 17.406 0.011 -37.434 1.00 81.31 99 ILE A N 1
ATOM 750 C CA . ILE A 1 99 ? 17.404 -1.003 -36.368 1.00 81.31 99 ILE A CA 1
ATOM 751 C C . ILE A 1 99 ? 17.946 -0.410 -35.063 1.00 81.31 99 ILE A C 1
ATOM 753 O O . ILE A 1 99 ? 17.341 -0.589 -34.006 1.00 81.31 99 ILE A O 1
ATOM 757 N N . ALA A 1 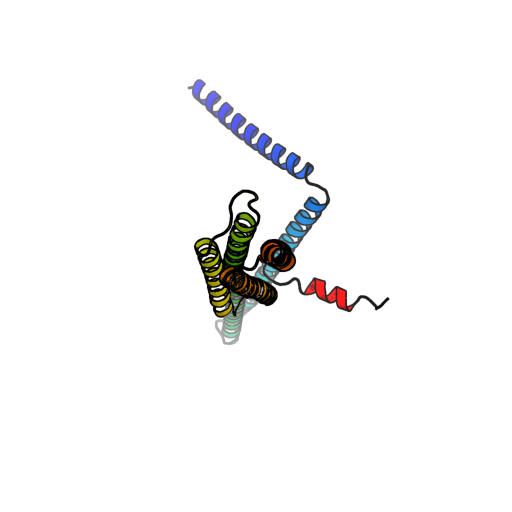100 ? 19.055 0.329 -35.128 1.00 79.88 100 ALA A N 1
ATOM 758 C CA . ALA A 1 100 ? 19.634 0.997 -33.967 1.00 79.88 100 ALA A CA 1
ATOM 759 C C . ALA A 1 100 ? 18.675 2.029 -33.354 1.00 79.88 100 ALA A C 1
ATOM 761 O O . ALA A 1 100 ? 18.506 2.062 -32.134 1.00 79.88 100 ALA A O 1
ATOM 762 N N . GLY A 1 101 ? 18.013 2.832 -34.191 1.00 77.69 101 GLY A N 1
ATOM 763 C CA . GLY A 1 101 ? 17.012 3.812 -33.772 1.00 77.69 101 GLY A CA 1
ATOM 764 C C . GLY A 1 101 ? 15.800 3.159 -33.108 1.00 77.69 101 GLY A C 1
ATOM 765 O O . GLY A 1 101 ? 15.395 3.578 -32.025 1.00 77.69 101 GLY A O 1
ATOM 766 N N . ALA A 1 102 ? 15.270 2.082 -33.694 1.00 79.44 102 ALA A N 1
ATOM 767 C CA . ALA A 1 102 ? 14.165 1.320 -33.116 1.00 79.44 102 ALA A CA 1
ATOM 768 C C . ALA A 1 102 ? 14.547 0.672 -31.773 1.00 79.44 102 ALA A C 1
ATOM 770 O O . ALA A 1 102 ? 13.786 0.747 -30.809 1.00 79.44 102 ALA A O 1
ATOM 771 N N . ALA A 1 103 ? 15.746 0.089 -31.671 1.00 79.25 103 ALA A N 1
ATOM 772 C CA . ALA A 1 103 ? 16.247 -0.491 -30.425 1.00 79.25 103 ALA A CA 1
ATOM 773 C C . ALA A 1 103 ? 16.439 0.569 -29.326 1.00 79.25 103 ALA A C 1
ATOM 775 O O . ALA A 1 103 ? 16.149 0.313 -28.154 1.00 79.25 103 ALA A O 1
ATOM 776 N N . TRP A 1 104 ? 16.899 1.768 -29.698 1.00 81.31 104 TRP A N 1
ATOM 777 C CA . TRP A 1 104 ? 17.021 2.896 -28.779 1.00 81.31 104 TRP A CA 1
ATOM 778 C C . TRP A 1 104 ? 15.654 3.355 -28.263 1.00 81.31 104 TRP A C 1
ATOM 780 O O . TRP A 1 104 ? 15.471 3.452 -27.047 1.00 81.31 104 TRP A O 1
ATOM 790 N N . LEU A 1 105 ? 14.685 3.557 -29.164 1.00 75.00 105 LEU A N 1
ATOM 791 C CA . LEU A 1 105 ? 13.316 3.951 -28.818 1.00 75.00 105 LEU A CA 1
ATOM 792 C C . LEU A 1 105 ? 12.637 2.918 -27.909 1.00 75.00 105 LEU A C 1
ATOM 794 O O . LEU A 1 105 ? 12.148 3.272 -26.835 1.00 75.00 105 LEU A O 1
ATOM 798 N N . ALA A 1 106 ? 12.712 1.631 -28.254 1.00 73.12 106 ALA A N 1
ATOM 799 C CA . ALA A 1 106 ? 12.156 0.553 -27.436 1.00 73.12 106 ALA A CA 1
ATOM 800 C C . ALA A 1 106 ? 12.785 0.503 -26.026 1.00 73.12 106 ALA A C 1
ATOM 802 O O . ALA A 1 106 ? 12.113 0.252 -25.017 1.00 73.12 106 ALA A O 1
ATOM 803 N N . ARG A 1 107 ? 14.089 0.787 -25.913 1.00 77.81 107 ARG A N 1
ATOM 804 C CA . ARG A 1 107 ? 14.778 0.877 -24.618 1.00 77.81 107 ARG A CA 1
ATOM 805 C C . ARG A 1 107 ? 14.338 2.100 -23.809 1.00 77.81 107 ARG A C 1
ATOM 807 O O . ARG A 1 107 ? 14.189 1.978 -22.593 1.00 77.81 107 ARG A O 1
ATOM 814 N N . SER A 1 108 ? 14.131 3.262 -24.431 1.00 76.12 108 SER A N 1
ATOM 815 C CA . SER A 1 108 ? 13.622 4.446 -23.722 1.00 76.12 108 SER A CA 1
ATOM 816 C C . SER A 1 108 ? 12.170 4.274 -23.274 1.00 76.12 108 SER A C 1
ATOM 818 O O . SER A 1 108 ? 11.868 4.544 -22.111 1.00 76.12 108 SER A O 1
ATOM 820 N N . GLU A 1 109 ? 11.303 3.741 -24.136 1.00 76.81 109 GLU A N 1
ATOM 821 C CA . GLU A 1 109 ? 9.886 3.514 -23.832 1.00 76.81 109 GLU A CA 1
ATOM 822 C C . GLU A 1 109 ? 9.711 2.470 -22.729 1.00 76.81 109 GLU A C 1
ATOM 824 O O . GLU A 1 109 ? 8.945 2.676 -21.790 1.00 76.81 109 GLU A O 1
ATOM 829 N N . SER A 1 110 ? 10.479 1.376 -22.763 1.00 71.75 110 SER A N 1
ATOM 830 C CA . SER A 1 110 ? 10.424 0.365 -21.699 1.00 71.75 110 SER A CA 1
ATOM 831 C C . SER A 1 110 ? 10.867 0.907 -20.335 1.00 71.75 110 SER A C 1
ATOM 833 O O . SER A 1 110 ? 10.299 0.515 -19.314 1.00 71.75 110 SER A O 1
ATOM 835 N N . ARG A 1 111 ? 11.842 1.827 -20.289 1.00 75.31 111 ARG A N 1
ATOM 836 C CA . ARG A 1 111 ? 12.245 2.521 -19.052 1.00 75.31 111 ARG A CA 1
ATOM 837 C C . ARG A 1 111 ? 11.145 3.461 -18.561 1.00 75.31 111 ARG A C 1
ATOM 839 O O . ARG A 1 111 ? 10.826 3.443 -17.375 1.00 75.31 111 ARG A O 1
ATOM 846 N N . GLN A 1 112 ? 10.554 4.248 -19.456 1.00 76.56 112 GLN A N 1
ATOM 847 C CA . GLN A 1 112 ? 9.478 5.178 -19.116 1.00 76.56 112 GLN A CA 1
ATOM 848 C C . GLN A 1 112 ? 8.228 4.443 -18.617 1.00 76.56 112 GLN A C 1
ATOM 850 O O . GLN A 1 112 ? 7.696 4.786 -17.566 1.00 76.56 112 GLN A O 1
ATOM 855 N N . ALA A 1 113 ? 7.821 3.370 -19.296 1.00 71.50 113 ALA A N 1
ATOM 856 C CA . ALA A 1 113 ? 6.686 2.546 -18.894 1.00 71.50 113 ALA A CA 1
ATOM 857 C C . ALA A 1 113 ? 6.877 1.910 -17.507 1.00 71.50 113 ALA A C 1
ATOM 859 O O . ALA A 1 113 ? 5.910 1.733 -16.773 1.00 71.50 113 ALA A O 1
ATOM 860 N N . ARG A 1 114 ? 8.114 1.567 -17.120 1.00 75.00 114 ARG A N 1
ATOM 861 C CA . ARG A 1 114 ? 8.406 1.041 -15.775 1.00 75.00 114 ARG A CA 1
ATOM 862 C C . ARG A 1 114 ? 8.293 2.107 -14.695 1.00 75.00 114 ARG A C 1
ATOM 864 O O . ARG A 1 114 ? 7.687 1.828 -13.668 1.00 75.00 114 ARG A O 1
ATOM 871 N N . ARG A 1 115 ? 8.818 3.312 -14.943 1.00 75.56 115 ARG A N 1
ATOM 872 C CA . ARG A 1 115 ? 8.661 4.452 -14.024 1.00 75.56 115 ARG A CA 1
ATOM 873 C C . ARG A 1 115 ? 7.193 4.793 -13.821 1.00 75.56 115 ARG A C 1
ATOM 875 O O . ARG A 1 115 ? 6.747 4.878 -12.690 1.00 75.56 115 ARG A O 1
ATOM 882 N N . TRP A 1 116 ? 6.434 4.852 -14.911 1.00 78.25 116 TRP A N 1
ATOM 883 C CA . TRP A 1 116 ? 4.999 5.104 -14.856 1.00 78.25 116 TRP A CA 1
ATOM 884 C C . TRP A 1 116 ? 4.247 4.044 -14.038 1.00 78.25 116 TRP A C 1
ATOM 886 O O . TRP A 1 116 ? 3.473 4.371 -13.145 1.00 78.25 116 TRP A O 1
ATOM 896 N N . ARG A 1 117 ? 4.513 2.750 -14.275 1.00 74.25 117 ARG A N 1
ATOM 897 C CA . ARG A 1 117 ? 3.918 1.670 -13.464 1.00 74.25 117 ARG A CA 1
ATOM 898 C C . ARG A 1 117 ? 4.328 1.744 -11.996 1.00 74.25 117 ARG A C 1
ATOM 900 O O . ARG A 1 117 ? 3.546 1.358 -11.135 1.00 74.25 117 ARG A O 1
ATOM 907 N N . ARG A 1 118 ? 5.548 2.205 -11.711 1.00 75.38 118 ARG A N 1
ATOM 908 C CA . ARG A 1 118 ? 6.021 2.419 -10.344 1.00 75.38 118 ARG A CA 1
ATOM 909 C C . ARG A 1 118 ? 5.261 3.556 -9.675 1.00 75.38 118 ARG A C 1
ATOM 911 O O . ARG A 1 118 ? 4.781 3.346 -8.574 1.00 75.38 118 ARG A O 1
ATOM 918 N N . GLU A 1 119 ? 5.115 4.700 -10.332 1.00 79.12 119 GLU A N 1
ATOM 919 C CA . GLU A 1 119 ? 4.341 5.840 -9.820 1.00 79.12 119 GLU A CA 1
ATOM 920 C C . GLU A 1 119 ? 2.896 5.426 -9.514 1.00 79.12 119 GLU A C 1
ATOM 922 O O . GLU A 1 119 ? 2.420 5.638 -8.402 1.00 79.12 119 GLU A O 1
ATOM 927 N N . GLN A 1 120 ? 2.245 4.715 -10.442 1.00 79.44 120 GLN A N 1
ATOM 928 C CA . GLN A 1 120 ? 0.909 4.154 -10.217 1.00 79.44 120 GLN A CA 1
ATOM 929 C C . GLN A 1 120 ? 0.883 3.154 -9.050 1.00 79.44 120 GLN A C 1
ATOM 931 O O . GLN A 1 120 ? -0.025 3.180 -8.225 1.00 79.44 120 GLN A O 1
ATOM 936 N N . GLY A 1 121 ? 1.886 2.277 -8.952 1.00 77.75 121 GLY A N 1
ATOM 937 C CA . GLY A 1 121 ? 2.007 1.324 -7.849 1.00 77.75 121 GLY A CA 1
ATOM 938 C C . GLY A 1 121 ? 2.245 1.995 -6.493 1.00 77.75 121 GLY A C 1
ATOM 939 O O . GLY A 1 121 ? 1.708 1.537 -5.486 1.00 77.75 121 GLY A O 1
ATOM 940 N N . GLU A 1 122 ? 3.015 3.084 -6.456 1.00 80.00 122 GLU A N 1
ATOM 941 C CA . GLU A 1 122 ? 3.262 3.886 -5.256 1.00 80.00 122 GLU A CA 1
ATOM 942 C C . GLU A 1 122 ? 1.992 4.627 -4.819 1.00 80.00 122 GLU A C 1
ATOM 944 O O . GLU A 1 122 ? 1.632 4.561 -3.644 1.00 80.00 122 GLU A O 1
ATOM 949 N N . GLU A 1 123 ? 1.267 5.260 -5.743 1.00 80.00 123 GLU A N 1
ATOM 950 C CA . GLU A 1 123 ? -0.024 5.907 -5.465 1.00 80.00 123 GLU A CA 1
ATOM 951 C C . GLU A 1 123 ? -1.056 4.908 -4.921 1.00 80.00 123 GLU A C 1
ATOM 953 O O . GLU A 1 123 ? -1.744 5.156 -3.922 1.00 80.00 123 GLU A O 1
ATOM 958 N N . ALA A 1 124 ? -1.123 3.728 -5.532 1.00 80.94 124 ALA A N 1
ATOM 959 C CA . ALA A 1 124 ? -2.018 2.673 -5.099 1.00 80.94 124 ALA A CA 1
ATOM 960 C C . ALA A 1 124 ? -1.619 2.123 -3.712 1.00 80.94 124 ALA A C 1
ATOM 962 O O . ALA A 1 124 ? -2.478 1.946 -2.846 1.00 80.94 124 ALA A O 1
ATOM 963 N N . ALA A 1 125 ? -0.321 1.941 -3.441 1.00 83.19 125 ALA A N 1
ATOM 964 C CA . ALA A 1 125 ? 0.180 1.547 -2.122 1.00 83.19 125 ALA A CA 1
ATOM 965 C C . ALA A 1 125 ? -0.102 2.606 -1.037 1.00 83.19 125 ALA A C 1
ATOM 967 O O . ALA A 1 125 ? -0.426 2.248 0.101 1.00 83.19 125 ALA A O 1
ATOM 968 N N . TRP A 1 126 ? -0.031 3.897 -1.377 1.00 84.62 126 TRP A N 1
ATOM 969 C CA . TRP A 1 126 ? -0.425 4.993 -0.487 1.00 84.62 126 TRP A CA 1
ATOM 970 C C . TRP A 1 126 ? -1.917 4.973 -0.176 1.00 84.62 126 TRP A C 1
ATOM 972 O O . TRP A 1 126 ? -2.304 5.112 0.984 1.00 84.62 126 TRP A O 1
ATOM 982 N N . SER A 1 127 ? -2.741 4.731 -1.192 1.00 85.75 127 SER A N 1
ATOM 983 C CA . SER A 1 127 ? -4.193 4.615 -1.046 1.00 85.75 127 SER A CA 1
ATOM 984 C C . SER A 1 127 ? -4.561 3.462 -0.110 1.00 85.75 127 SER A C 1
ATOM 986 O O . SER A 1 127 ? -5.370 3.629 0.801 1.00 85.75 127 SER A O 1
ATOM 988 N N . VAL A 1 128 ? -3.905 2.306 -0.262 1.00 88.25 128 VAL A N 1
ATOM 989 C CA . VAL A 1 128 ? -4.089 1.171 0.653 1.00 88.25 128 VAL A CA 1
ATOM 990 C C . VAL A 1 128 ? -3.652 1.525 2.071 1.00 88.25 128 VAL A C 1
ATOM 992 O O . VAL A 1 128 ? -4.387 1.258 3.021 1.00 88.25 128 VAL A O 1
ATOM 995 N N . ARG A 1 129 ? -2.489 2.168 2.228 1.00 90.81 129 ARG A N 1
ATOM 996 C CA . ARG A 1 129 ? -2.000 2.595 3.543 1.00 90.81 129 ARG A CA 1
ATOM 997 C C . ARG A 1 129 ? -2.996 3.514 4.245 1.00 90.81 129 ARG A C 1
ATOM 999 O O . ARG A 1 129 ? -3.255 3.332 5.429 1.00 90.81 129 ARG A O 1
ATOM 1006 N N . PHE A 1 130 ? -3.549 4.483 3.519 1.00 91.50 130 PHE A N 1
ATOM 1007 C CA . PHE A 1 130 ? -4.537 5.420 4.046 1.00 91.50 130 PHE A CA 1
ATOM 1008 C C . PHE A 1 130 ? -5.775 4.689 4.575 1.00 91.50 130 PHE A C 1
ATOM 1010 O O . PHE A 1 130 ? -6.186 4.926 5.707 1.00 91.50 130 PHE A O 1
ATOM 1017 N N . VAL A 1 131 ? -6.317 3.742 3.803 1.00 93.06 131 VAL A N 1
ATOM 1018 C CA . VAL A 1 131 ? -7.484 2.948 4.221 1.00 93.06 131 VAL A CA 1
ATOM 1019 C C . VAL A 1 131 ? -7.178 2.090 5.456 1.00 93.06 131 VAL A C 1
ATOM 1021 O O . VAL A 1 131 ? -8.006 2.015 6.362 1.00 93.06 131 VAL A O 1
ATOM 1024 N N . LEU A 1 132 ? -5.991 1.476 5.532 1.00 92.56 132 LEU A N 1
ATOM 1025 C CA . LEU A 1 132 ? -5.569 0.699 6.706 1.00 92.56 132 LEU A CA 1
ATOM 1026 C C . LEU A 1 132 ? -5.470 1.570 7.965 1.00 92.56 132 LEU A C 1
ATOM 1028 O O . LEU A 1 132 ? -5.975 1.187 9.018 1.00 92.56 132 LEU A O 1
ATOM 1032 N N . VAL A 1 133 ? -4.847 2.746 7.849 1.00 93.06 133 VAL A N 1
ATOM 1033 C CA . VAL A 1 133 ? -4.717 3.704 8.957 1.00 93.06 133 VAL A CA 1
ATOM 1034 C C . VAL A 1 133 ? -6.085 4.215 9.397 1.00 93.06 133 VAL A C 1
ATOM 1036 O O . VAL A 1 133 ? -6.340 4.281 10.593 1.00 93.06 133 VAL A O 1
ATOM 1039 N N . GLN A 1 134 ? -6.986 4.514 8.460 1.00 94.69 134 GLN A N 1
ATOM 1040 C CA . GLN A 1 134 ? -8.346 4.937 8.790 1.00 94.69 134 GLN A CA 1
ATOM 1041 C C . GLN A 1 134 ? -9.093 3.858 9.587 1.00 94.69 134 GLN A C 1
ATOM 1043 O O . GLN A 1 134 ? -9.668 4.158 10.629 1.00 94.69 134 GLN A O 1
ATOM 1048 N N . ALA A 1 135 ? -9.030 2.595 9.149 1.00 94.62 135 ALA A N 1
ATOM 1049 C CA . ALA A 1 135 ? -9.646 1.480 9.869 1.00 94.62 135 ALA A CA 1
ATOM 1050 C C . ALA A 1 135 ? -9.049 1.292 11.276 1.00 94.62 135 ALA A C 1
ATOM 1052 O O . ALA A 1 135 ? -9.781 1.047 12.234 1.00 94.62 135 ALA A O 1
ATOM 1053 N N . GLN A 1 136 ? -7.727 1.440 11.416 1.00 96.88 136 GLN A N 1
ATOM 1054 C CA . GLN A 1 136 ? -7.054 1.405 12.715 1.00 96.88 136 GLN A CA 1
ATOM 1055 C C . GLN A 1 136 ? -7.509 2.552 13.622 1.00 96.88 136 GLN A C 1
ATOM 1057 O O . GLN A 1 136 ? -7.740 2.326 14.809 1.00 96.88 136 GLN A O 1
ATOM 1062 N N . PHE A 1 137 ? -7.673 3.755 13.074 1.00 95.62 137 PHE A N 1
ATOM 1063 C CA . PHE A 1 137 ? -8.098 4.927 13.830 1.00 95.62 137 PHE A CA 1
ATOM 1064 C C . PHE A 1 137 ? -9.543 4.795 14.319 1.00 95.62 137 PHE A C 1
ATOM 1066 O O . PHE A 1 137 ? -9.825 5.065 15.485 1.00 95.62 137 PHE A O 1
ATOM 1073 N N . ASP A 1 138 ? -10.447 4.299 13.471 1.00 94.75 138 ASP A N 1
ATOM 1074 C CA . ASP A 1 138 ? -11.825 4.008 13.871 1.00 94.75 138 ASP A CA 1
ATOM 1075 C C . ASP A 1 138 ? -11.882 2.933 14.971 1.00 94.75 138 ASP A C 1
ATOM 1077 O O . ASP A 1 138 ? -12.592 3.109 15.962 1.00 94.75 138 ASP A O 1
ATOM 1081 N N . ALA A 1 139 ? -11.074 1.870 14.868 1.00 93.31 139 ALA A N 1
ATOM 1082 C CA . ALA A 1 139 ? -10.949 0.866 15.928 1.00 93.31 139 ALA A CA 1
ATOM 1083 C C . ALA A 1 139 ? -10.351 1.445 17.226 1.00 93.31 139 ALA A C 1
ATOM 1085 O O . ALA A 1 139 ? -10.765 1.066 18.321 1.00 93.31 139 ALA A O 1
ATOM 1086 N N . HIS A 1 140 ? -9.399 2.376 17.121 1.00 94.12 140 HIS A N 1
ATOM 1087 C CA . HIS A 1 140 ? -8.803 3.050 18.272 1.00 94.12 140 HIS A CA 1
ATOM 1088 C C . HIS A 1 140 ? -9.813 3.940 19.006 1.00 94.12 140 HIS A C 1
ATOM 1090 O O . HIS A 1 140 ? -9.861 3.897 20.232 1.00 94.12 140 HIS A O 1
ATOM 1096 N N . ILE A 1 141 ? -10.648 4.695 18.281 1.00 94.69 141 ILE A N 1
ATOM 1097 C CA . ILE A 1 141 ? -11.727 5.497 18.882 1.00 94.69 141 ILE A CA 1
ATOM 1098 C C . ILE A 1 141 ? -12.681 4.597 19.668 1.00 94.69 141 ILE A C 1
ATOM 1100 O O . ILE A 1 141 ? -12.973 4.892 20.823 1.00 94.69 141 ILE A O 1
ATOM 1104 N N . ILE A 1 142 ? -13.106 3.477 19.074 1.00 94.38 142 ILE A N 1
ATOM 1105 C CA . ILE A 1 142 ? -13.991 2.507 19.734 1.00 94.38 142 ILE A CA 1
ATOM 1106 C C . ILE A 1 142 ? -13.334 1.967 21.010 1.00 94.38 142 ILE A C 1
ATOM 1108 O O . ILE A 1 142 ? -13.949 1.977 22.073 1.00 94.38 142 ILE A O 1
ATOM 1112 N N . ALA A 1 143 ? -12.072 1.536 20.935 1.00 93.00 143 ALA A N 1
ATOM 1113 C CA . ALA A 1 143 ? -11.339 1.028 22.094 1.00 93.00 143 ALA A CA 1
ATOM 1114 C C . ALA A 1 143 ? -11.173 2.091 23.196 1.00 93.00 143 ALA A C 1
ATOM 1116 O O . ALA A 1 143 ? -11.324 1.787 24.381 1.00 93.00 143 ALA A O 1
ATOM 1117 N N . PHE A 1 144 ? -10.884 3.336 22.815 1.00 94.38 144 PHE A N 1
ATOM 1118 C CA . PHE A 1 144 ? -10.751 4.455 23.741 1.00 94.38 144 PHE A CA 1
ATOM 1119 C C . PHE A 1 144 ? -12.073 4.767 24.445 1.00 94.38 144 PHE A C 1
ATOM 1121 O O . PHE A 1 144 ? -12.103 4.851 25.669 1.00 94.38 144 PHE A O 1
ATOM 1128 N N . GLU A 1 145 ? -13.169 4.903 23.696 1.00 93.94 145 GLU A N 1
ATOM 1129 C CA . GLU A 1 145 ? -14.501 5.172 24.248 1.00 93.94 145 GLU A CA 1
ATOM 1130 C C . GLU A 1 145 ? -14.978 4.029 25.153 1.00 93.94 145 GLU A C 1
ATOM 1132 O O . GLU A 1 145 ? -15.502 4.281 26.234 1.00 93.94 145 GLU A O 1
ATOM 1137 N N . LEU A 1 146 ? -14.701 2.777 24.778 1.00 92.44 146 LEU A N 1
ATOM 1138 C CA . LEU A 1 146 ? -15.054 1.596 25.566 1.00 92.44 146 LEU A CA 1
ATOM 1139 C C . LEU A 1 146 ? -14.305 1.490 26.905 1.00 92.44 146 LEU A C 1
ATOM 1141 O O . LEU A 1 146 ? -14.815 0.887 27.849 1.00 92.44 146 LEU A O 1
ATOM 1145 N N . THR A 1 147 ? -13.088 2.031 26.989 1.00 91.44 147 THR A N 1
ATOM 1146 C CA . THR A 1 147 ? -12.217 1.911 28.174 1.00 91.44 147 THR A CA 1
ATOM 1147 C C . THR A 1 147 ? -12.253 3.127 29.095 1.00 91.44 147 THR A C 1
ATOM 1149 O O . THR A 1 147 ? -11.493 3.179 30.065 1.00 91.44 147 THR A O 1
ATOM 1152 N N . ARG A 1 148 ? -13.149 4.093 28.850 1.00 90.50 148 ARG A N 1
ATOM 1153 C CA . ARG A 1 148 ? -13.318 5.247 29.740 1.00 90.50 148 ARG A CA 1
ATOM 1154 C C . ARG A 1 148 ? -13.817 4.795 31.122 1.00 90.50 148 ARG A C 1
ATOM 1156 O O . ARG A 1 148 ? -14.840 4.118 31.200 1.00 90.50 148 ARG A O 1
ATOM 1163 N N . PRO A 1 149 ? -13.128 5.165 32.218 1.00 78.25 149 PRO A N 1
ATOM 1164 C CA . PRO A 1 149 ? -13.486 4.710 33.562 1.00 78.25 149 PRO A CA 1
ATOM 1165 C C . PRO A 1 149 ? -14.768 5.355 34.113 1.00 78.25 149 PRO A C 1
ATOM 1167 O O . PRO A 1 149 ? -15.446 4.734 34.928 1.00 78.25 149 PRO A O 1
ATOM 1170 N N . ASP A 1 150 ? -15.113 6.560 33.652 1.00 82.50 150 ASP A N 1
ATOM 1171 C CA . ASP A 1 150 ? -16.110 7.417 34.312 1.00 82.50 150 ASP A CA 1
ATOM 1172 C C . ASP A 1 150 ? -17.420 7.592 33.522 1.00 82.50 150 ASP A C 1
ATOM 1174 O O . ASP A 1 150 ? -18.320 8.304 33.968 1.00 82.50 150 ASP A O 1
ATOM 1178 N N . GLU A 1 151 ? -17.556 6.952 32.358 1.00 82.44 151 GLU A N 1
ATOM 1179 C CA . GLU A 1 151 ? -18.689 7.163 31.452 1.00 82.44 151 GLU A CA 1
ATOM 1180 C C . GLU A 1 151 ? -19.330 5.818 31.068 1.00 82.44 151 GLU A C 1
ATOM 1182 O O . GLU A 1 151 ? -18.696 5.002 30.392 1.00 82.44 151 GLU A O 1
ATOM 1187 N N . PRO A 1 152 ? -20.567 5.525 31.517 1.00 83.00 152 PRO A N 1
ATOM 1188 C CA . PRO A 1 152 ? -21.262 4.324 31.085 1.00 83.00 152 PRO A CA 1
ATOM 1189 C C . PRO A 1 152 ? -21.632 4.457 29.606 1.00 83.00 152 PRO A C 1
ATOM 1191 O O . PRO A 1 152 ? -22.278 5.422 29.206 1.00 83.00 152 PRO A O 1
ATOM 1194 N N . TYR A 1 153 ? -21.262 3.463 28.804 1.00 85.88 153 TYR A N 1
ATOM 1195 C CA . TYR A 1 153 ? -21.668 3.399 27.403 1.00 85.88 153 TYR A CA 1
ATOM 1196 C C . TYR A 1 153 ? -23.179 3.170 27.279 1.00 85.88 153 TYR A C 1
ATOM 1198 O O . TYR A 1 153 ? -23.780 2.379 28.014 1.00 85.88 153 TYR A O 1
ATOM 1206 N N . CYS A 1 154 ? -23.793 3.849 26.317 1.00 86.69 154 CYS A N 1
ATOM 1207 C CA . CYS A 1 154 ? -25.212 3.749 26.006 1.00 86.69 154 CYS A CA 1
ATOM 1208 C C . CYS A 1 154 ? -25.448 3.146 24.610 1.00 86.69 154 CYS A C 1
ATOM 1210 O O . CYS A 1 154 ? -24.526 2.906 23.830 1.00 86.69 154 CYS A O 1
ATOM 1212 N N . ALA A 1 155 ? -26.717 2.906 24.266 1.00 86.88 155 ALA A N 1
ATOM 1213 C CA . ALA A 1 155 ? -27.090 2.354 22.960 1.00 86.88 155 ALA A CA 1
ATOM 1214 C C . ALA A 1 155 ? -26.657 3.245 21.775 1.00 86.88 155 ALA A C 1
ATOM 1216 O O . ALA A 1 155 ? -26.429 2.746 20.672 1.00 86.88 155 ALA A O 1
ATOM 1217 N N . LEU A 1 156 ? -26.531 4.561 21.990 1.00 90.50 156 LEU A N 1
ATOM 1218 C CA . LEU A 1 156 ? -26.067 5.492 20.960 1.00 90.50 156 LEU A CA 1
ATOM 1219 C C . LEU A 1 156 ? -24.582 5.282 20.631 1.00 90.50 156 LEU A C 1
ATOM 1221 O O . LEU A 1 156 ? -24.218 5.320 19.454 1.00 90.50 156 LEU A O 1
ATOM 1225 N N . ASP A 1 157 ? -23.755 5.005 21.641 1.00 93.12 157 ASP A N 1
ATOM 1226 C CA . ASP A 1 157 ? -22.321 4.759 21.466 1.00 93.12 157 ASP A CA 1
ATOM 1227 C C . ASP A 1 157 ? -22.098 3.489 20.651 1.00 93.12 157 ASP A C 1
ATOM 1229 O O . ASP A 1 157 ? -21.403 3.512 19.638 1.00 93.12 157 ASP A O 1
ATOM 1233 N N . ILE A 1 158 ? -22.799 2.404 20.999 1.00 94.06 158 ILE A N 1
ATOM 1234 C CA . ILE A 1 158 ? -22.708 1.144 20.249 1.00 94.06 158 ILE A CA 1
ATOM 1235 C C . ILE A 1 158 ? -23.125 1.328 18.793 1.00 94.06 158 ILE A C 1
ATOM 1237 O O . ILE A 1 158 ? -22.435 0.846 17.894 1.00 94.06 158 ILE A O 1
ATOM 1241 N N . ARG A 1 159 ? -24.216 2.057 18.534 1.00 95.25 159 ARG A N 1
ATOM 1242 C CA . ARG A 1 159 ? -24.644 2.355 17.162 1.00 95.25 159 ARG A CA 1
ATOM 1243 C C . ARG A 1 159 ? -23.565 3.122 16.394 1.00 95.25 159 ARG A C 1
ATOM 1245 O O . ARG A 1 159 ? -23.285 2.791 15.242 1.00 95.25 159 ARG A O 1
ATOM 1252 N N . SER A 1 160 ? -22.954 4.127 17.022 1.00 96.25 160 SER A N 1
ATOM 1253 C CA . SER A 1 160 ? -21.840 4.890 16.446 1.00 96.25 160 SER A CA 1
ATOM 1254 C C . SER A 1 160 ? -20.648 3.979 16.124 1.00 96.25 160 SER A C 1
ATOM 1256 O O . SER A 1 160 ? -20.108 4.024 15.016 1.00 96.25 160 SER A O 1
ATOM 1258 N N . TRP A 1 161 ? -20.281 3.079 17.038 1.00 97.50 161 TRP A N 1
ATOM 1259 C CA . TRP A 1 161 ? -19.192 2.118 16.844 1.00 97.50 161 TRP A CA 1
ATOM 1260 C C . TRP A 1 161 ? -19.471 1.142 15.703 1.00 97.50 161 TRP A C 1
ATOM 1262 O O . TRP A 1 161 ? -18.608 0.918 14.853 1.00 97.50 161 TRP A O 1
ATOM 1272 N N . GLN A 1 162 ? -20.688 0.601 15.631 1.00 97.31 162 GLN A N 1
ATOM 1273 C CA . GLN A 1 162 ? -21.107 -0.264 14.530 1.00 97.31 162 GLN A CA 1
ATOM 1274 C C . GLN A 1 162 ? -21.059 0.473 13.189 1.00 97.31 162 GLN A C 1
ATOM 1276 O O . GLN A 1 162 ? -20.563 -0.083 12.211 1.00 97.31 162 GLN A O 1
ATOM 1281 N N . GLN A 1 163 ? -21.504 1.734 13.139 1.00 97.00 163 GLN A N 1
ATOM 1282 C CA . GLN A 1 163 ? -21.431 2.555 11.929 1.00 97.00 163 GLN A CA 1
ATOM 1283 C C . GLN A 1 163 ? -19.979 2.777 11.480 1.00 97.00 163 GLN A C 1
ATOM 1285 O O . GLN A 1 163 ? -19.678 2.642 10.293 1.00 97.00 163 GLN A O 1
ATOM 1290 N N . ARG A 1 164 ? -19.064 3.075 12.410 1.00 96.38 164 ARG A N 1
ATOM 1291 C CA . ARG A 1 164 ? -17.626 3.213 12.116 1.00 96.38 164 ARG A CA 1
ATOM 1292 C C . ARG A 1 164 ? -17.037 1.921 11.563 1.00 96.38 164 ARG A C 1
ATOM 1294 O O . ARG A 1 164 ? -16.405 1.933 10.509 1.00 96.38 164 ARG A O 1
ATOM 1301 N N . SER A 1 165 ? -17.305 0.803 12.232 1.00 96.38 165 SER A N 1
ATOM 1302 C CA . SER A 1 165 ? -16.818 -0.513 11.818 1.00 96.38 165 SER A CA 1
ATOM 1303 C C . SER A 1 165 ? -17.367 -0.923 10.442 1.00 96.38 165 SER A C 1
ATOM 1305 O O . SER A 1 165 ? -16.620 -1.383 9.576 1.00 96.38 165 SER A O 1
ATOM 1307 N N . ALA A 1 166 ? -18.651 -0.660 10.178 1.00 95.50 166 ALA A N 1
ATOM 1308 C CA . ALA A 1 166 ? -19.272 -0.893 8.876 1.00 95.50 166 ALA A CA 1
ATOM 1309 C C . ALA A 1 166 ? -18.647 -0.028 7.767 1.00 95.50 166 ALA A C 1
ATOM 1311 O O . ALA A 1 166 ? -18.344 -0.537 6.687 1.00 95.50 166 ALA A O 1
ATOM 1312 N N . ASN A 1 167 ? -18.396 1.258 8.034 1.00 95.00 167 ASN A N 1
ATOM 1313 C CA . ASN A 1 167 ? -17.739 2.161 7.085 1.00 95.00 167 ASN A CA 1
ATOM 1314 C C . ASN A 1 167 ? -16.305 1.717 6.768 1.00 95.00 167 ASN A C 1
ATOM 1316 O O . ASN A 1 167 ? -15.903 1.713 5.600 1.00 95.00 167 ASN A O 1
ATOM 1320 N N . ALA A 1 168 ? -15.543 1.303 7.783 1.00 94.50 168 ALA A N 1
ATOM 1321 C CA . ALA A 1 168 ? -14.201 0.763 7.602 1.00 94.50 168 ALA A CA 1
ATOM 1322 C C . ALA A 1 168 ? -14.224 -0.523 6.754 1.00 94.50 168 ALA A C 1
ATOM 1324 O O . ALA A 1 168 ? -13.459 -0.636 5.793 1.00 94.50 168 ALA A O 1
ATOM 1325 N N . SER A 1 169 ? -15.151 -1.451 7.032 1.00 95.88 169 SER A N 1
ATOM 1326 C CA . SER A 1 169 ? -15.312 -2.687 6.249 1.00 95.88 169 SER A CA 1
ATOM 1327 C C . SER A 1 169 ? -15.687 -2.396 4.791 1.00 95.88 169 SER A C 1
ATOM 1329 O O . SER A 1 169 ? -15.068 -2.939 3.873 1.00 95.88 169 SER A O 1
ATOM 1331 N N . LEU A 1 170 ? -16.635 -1.481 4.551 1.00 95.25 170 LEU A N 1
ATOM 1332 C CA . LEU A 1 170 ? -17.048 -1.076 3.203 1.00 95.25 170 LEU A CA 1
ATOM 1333 C C . LEU A 1 170 ? -15.901 -0.422 2.422 1.00 95.25 170 LEU A C 1
ATOM 1335 O O . LEU A 1 170 ? -15.725 -0.693 1.232 1.00 95.25 170 LEU A O 1
ATOM 1339 N N . THR A 1 171 ? -15.107 0.420 3.083 1.00 92.94 171 THR A N 1
ATOM 1340 C CA . THR A 1 171 ? -13.952 1.086 2.466 1.00 92.94 171 THR A CA 1
ATOM 1341 C C . THR A 1 171 ? -12.881 0.065 2.081 1.00 92.94 171 THR A C 1
ATOM 1343 O O . THR A 1 171 ? -12.394 0.080 0.949 1.00 92.94 171 THR A O 1
ATOM 1346 N N . LEU A 1 172 ? -12.568 -0.878 2.978 1.00 93.31 172 LEU A N 1
ATOM 1347 C CA . LEU A 1 172 ? -11.640 -1.981 2.709 1.00 93.31 172 LEU A CA 1
ATOM 1348 C C . LEU A 1 172 ? -12.131 -2.867 1.560 1.00 93.31 172 LEU A C 1
ATOM 1350 O O . LEU A 1 172 ? -11.359 -3.170 0.652 1.00 93.31 172 LEU A O 1
ATOM 1354 N N . GLN A 1 173 ? -13.416 -3.228 1.555 1.00 94.50 173 GLN A N 1
ATOM 1355 C CA . GLN A 1 173 ? -14.033 -4.014 0.487 1.00 94.50 173 GLN A CA 1
ATOM 1356 C C . GLN A 1 173 ? -13.966 -3.289 -0.861 1.00 94.50 173 GLN A C 1
ATOM 1358 O O . GLN A 1 173 ? -13.569 -3.877 -1.864 1.00 94.50 173 GLN A O 1
ATOM 1363 N N . THR A 1 174 ? -14.325 -2.004 -0.887 1.00 91.75 174 THR A N 1
ATOM 1364 C CA . THR A 1 174 ? -14.281 -1.182 -2.105 1.00 91.75 174 THR A CA 1
ATOM 1365 C C . THR A 1 174 ? -12.864 -1.128 -2.653 1.00 91.75 174 THR A C 1
ATOM 1367 O O . THR A 1 174 ? -12.649 -1.296 -3.852 1.00 91.75 174 THR A O 1
ATOM 1370 N N . MET A 1 175 ? -11.880 -0.949 -1.775 1.00 88.81 175 MET A N 1
ATOM 1371 C CA . MET A 1 175 ? -10.491 -0.902 -2.192 1.00 88.81 175 MET A CA 1
ATOM 1372 C C . MET A 1 175 ? -10.015 -2.275 -2.699 1.00 88.81 175 MET A C 1
ATOM 1374 O O . MET A 1 175 ? -9.403 -2.330 -3.757 1.00 88.81 175 MET A O 1
ATOM 1378 N N . LEU A 1 176 ? -10.392 -3.392 -2.065 1.00 89.00 176 LEU A N 1
ATOM 1379 C CA . LEU A 1 176 ? -10.065 -4.743 -2.554 1.00 89.00 176 LEU A CA 1
ATOM 1380 C C . LEU A 1 176 ? -10.571 -5.001 -3.983 1.00 89.00 176 LEU A C 1
ATOM 1382 O O . LEU A 1 176 ? -9.880 -5.661 -4.749 1.00 89.00 176 LEU A O 1
ATOM 1386 N N . THR A 1 177 ? -11.720 -4.438 -4.372 1.00 87.25 177 THR A N 1
ATOM 1387 C CA . THR A 1 177 ? -12.254 -4.574 -5.745 1.00 87.25 177 THR A CA 1
ATOM 1388 C C . THR A 1 177 ? -11.542 -3.722 -6.801 1.00 87.25 177 THR A C 1
ATOM 1390 O O . THR A 1 177 ? -11.782 -3.903 -7.989 1.00 87.25 177 THR A O 1
ATOM 1393 N N . ARG A 1 178 ? -10.697 -2.763 -6.399 1.00 81.31 178 ARG A N 1
ATOM 1394 C CA . ARG A 1 178 ? -9.993 -1.840 -7.316 1.00 81.31 178 ARG A CA 1
ATOM 1395 C C . ARG A 1 178 ? -8.516 -2.182 -7.508 1.00 81.31 178 ARG A C 1
ATOM 1397 O O . ARG A 1 178 ? -7.830 -1.551 -8.308 1.00 81.31 178 ARG A O 1
ATOM 1404 N N . VAL A 1 179 ? -8.016 -3.148 -6.746 1.00 67.94 179 VAL A N 1
ATOM 1405 C CA . VAL A 1 179 ? -6.590 -3.343 -6.464 1.00 67.94 179 VAL A CA 1
ATOM 1406 C C . VAL A 1 179 ? -5.975 -4.504 -7.269 1.00 67.94 179 VAL A C 1
ATOM 1408 O O . VAL A 1 179 ? -4.840 -4.899 -7.023 1.00 67.94 179 VAL A O 1
ATOM 1411 N N . ASP A 1 180 ? -6.657 -4.990 -8.311 1.00 63.72 180 ASP A N 1
ATOM 1412 C CA . ASP A 1 180 ? -6.260 -6.161 -9.123 1.00 63.72 180 ASP A CA 1
ATOM 1413 C C . ASP A 1 180 ? -4.833 -6.113 -9.708 1.00 63.72 180 ASP A C 1
ATOM 1415 O O . ASP A 1 180 ? -4.263 -7.142 -10.067 1.00 63.72 180 ASP A O 1
ATOM 1419 N N . HIS A 1 181 ? -4.234 -4.925 -9.806 1.00 68.19 181 HIS A N 1
ATOM 1420 C CA . HIS A 1 181 ? -2.897 -4.695 -10.355 1.00 68.19 181 HIS A CA 1
ATOM 1421 C C . HIS A 1 181 ? -1.813 -4.439 -9.288 1.00 68.19 181 HIS A C 1
ATOM 1423 O O . HIS A 1 181 ? -0.651 -4.232 -9.646 1.00 68.19 181 HIS A O 1
ATOM 1429 N N . ILE A 1 182 ? -2.147 -4.450 -7.991 1.00 73.38 182 ILE A N 1
ATOM 1430 C CA . ILE A 1 182 ? -1.161 -4.281 -6.913 1.00 73.38 182 ILE A CA 1
ATOM 1431 C C . ILE A 1 182 ? -0.550 -5.634 -6.524 1.00 73.38 182 ILE A C 1
ATOM 1433 O O . ILE A 1 182 ? -1.160 -6.695 -6.625 1.00 73.38 182 ILE A O 1
ATOM 1437 N N . HIS A 1 183 ? 0.689 -5.589 -6.039 1.00 74.75 183 HIS A N 1
ATOM 1438 C CA . HIS A 1 183 ? 1.418 -6.723 -5.485 1.00 74.75 183 HIS A CA 1
ATOM 1439 C C . HIS A 1 183 ? 0.582 -7.543 -4.476 1.00 74.75 183 HIS A C 1
ATOM 1441 O O . HIS A 1 183 ? 0.047 -6.993 -3.513 1.00 74.75 183 HIS A O 1
ATOM 1447 N N . ALA A 1 184 ? 0.559 -8.873 -4.625 1.00 79.75 184 ALA A N 1
ATOM 1448 C CA . ALA A 1 184 ? -0.266 -9.789 -3.822 1.00 79.75 184 ALA A CA 1
ATOM 1449 C C . ALA A 1 184 ? -0.086 -9.640 -2.297 1.00 79.75 184 ALA A C 1
ATOM 1451 O O . ALA A 1 184 ? -1.030 -9.820 -1.532 1.00 79.75 184 ALA A O 1
ATOM 1452 N N . ALA A 1 185 ? 1.111 -9.260 -1.838 1.00 80.94 185 ALA A N 1
ATOM 1453 C CA . ALA A 1 185 ? 1.352 -8.985 -0.418 1.00 80.94 185 ALA A CA 1
ATOM 1454 C C . ALA A 1 185 ? 0.486 -7.836 0.138 1.00 80.94 185 ALA A C 1
ATOM 1456 O O . ALA A 1 185 ? 0.100 -7.886 1.302 1.00 80.94 185 ALA A O 1
ATOM 1457 N N . VAL A 1 186 ? 0.177 -6.822 -0.679 1.00 84.81 186 VAL A N 1
ATOM 1458 C CA . VAL A 1 186 ? -0.692 -5.696 -0.306 1.00 84.81 186 VAL A CA 1
ATOM 1459 C C . VAL A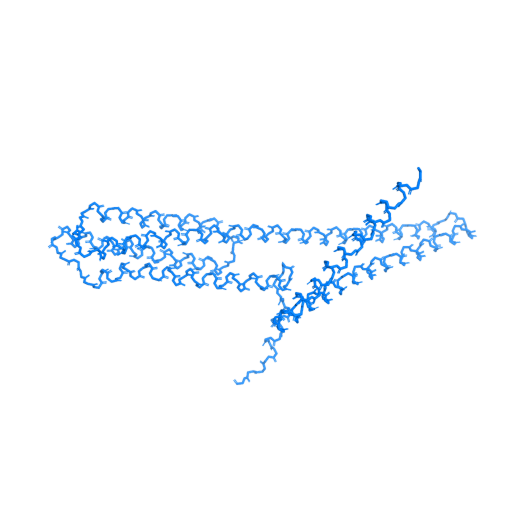 1 186 ? -2.140 -6.166 -0.185 1.00 84.81 186 VAL A C 1
ATOM 1461 O O . VAL A 1 186 ? -2.791 -5.885 0.819 1.00 84.81 186 VAL A O 1
ATOM 1464 N N . VAL A 1 187 ? -2.606 -6.954 -1.161 1.00 88.12 187 VAL A N 1
ATOM 1465 C CA . VAL A 1 187 ? -3.939 -7.578 -1.150 1.00 88.12 187 VAL A CA 1
ATOM 1466 C C . VAL A 1 187 ? -4.124 -8.426 0.106 1.00 88.12 187 VAL A C 1
ATOM 1468 O O . VAL A 1 187 ? -5.117 -8.279 0.811 1.00 88.12 187 VAL A O 1
ATOM 1471 N N . LEU A 1 188 ? -3.138 -9.263 0.442 1.00 89.94 188 LEU A N 1
ATOM 1472 C CA . LEU A 1 188 ? -3.193 -10.104 1.637 1.00 89.94 188 LEU A CA 1
ATOM 1473 C C . LEU A 1 188 ? -3.300 -9.273 2.924 1.00 89.94 188 LEU A C 1
ATOM 1475 O O . LEU A 1 188 ? -4.113 -9.590 3.790 1.00 89.94 188 LEU A O 1
ATOM 1479 N N . THR A 1 189 ? -2.517 -8.197 3.051 1.00 91.56 189 THR A N 1
ATOM 1480 C CA . THR A 1 189 ? -2.622 -7.282 4.198 1.00 91.56 189 THR A CA 1
ATOM 1481 C C . THR A 1 189 ? -4.021 -6.670 4.290 1.00 91.56 189 THR A C 1
ATOM 1483 O O . THR A 1 189 ? -4.597 -6.632 5.374 1.00 91.56 189 THR A O 1
ATOM 1486 N N . MET A 1 190 ? -4.601 -6.235 3.173 1.00 92.25 190 MET A N 1
ATOM 1487 C CA . MET A 1 190 ? -5.960 -5.694 3.159 1.00 92.25 190 MET A CA 1
ATOM 1488 C C . MET A 1 190 ? -7.022 -6.723 3.544 1.00 92.25 190 MET A C 1
ATOM 1490 O O . MET A 1 190 ? -7.920 -6.400 4.318 1.00 92.25 190 MET A O 1
ATOM 1494 N N . CYS A 1 191 ? -6.917 -7.959 3.050 1.00 94.19 191 CYS A N 1
ATOM 1495 C CA . CYS A 1 191 ? -7.810 -9.047 3.448 1.00 94.19 191 CYS A CA 1
ATOM 1496 C C . CYS A 1 191 ? -7.735 -9.296 4.959 1.00 94.19 191 CYS A C 1
ATOM 1498 O O . CYS A 1 191 ? -8.771 -9.399 5.612 1.00 94.19 191 CYS A O 1
ATOM 1500 N N . ASN A 1 192 ? -6.528 -9.316 5.532 1.00 95.31 192 ASN A N 1
ATOM 1501 C CA . ASN A 1 192 ? -6.343 -9.468 6.976 1.00 95.31 192 ASN A CA 1
ATOM 1502 C C . ASN A 1 192 ? -6.978 -8.310 7.755 1.00 95.31 192 ASN A C 1
ATOM 1504 O O . ASN A 1 192 ? -7.677 -8.545 8.736 1.00 95.31 192 ASN A O 1
ATOM 1508 N N . ALA A 1 193 ? -6.787 -7.068 7.300 1.00 96.62 193 ALA A N 1
ATOM 1509 C CA . ALA A 1 193 ? -7.420 -5.903 7.916 1.00 96.62 193 ALA A CA 1
ATOM 1510 C C . ALA A 1 193 ? -8.948 -5.999 7.861 1.00 96.62 193 ALA A C 1
ATOM 1512 O O . ALA A 1 193 ? -9.620 -5.734 8.854 1.00 96.62 193 ALA A O 1
ATOM 1513 N N . LYS A 1 194 ? -9.498 -6.434 6.722 1.00 96.50 194 LYS A N 1
ATOM 1514 C CA . LYS A 1 194 ? -10.938 -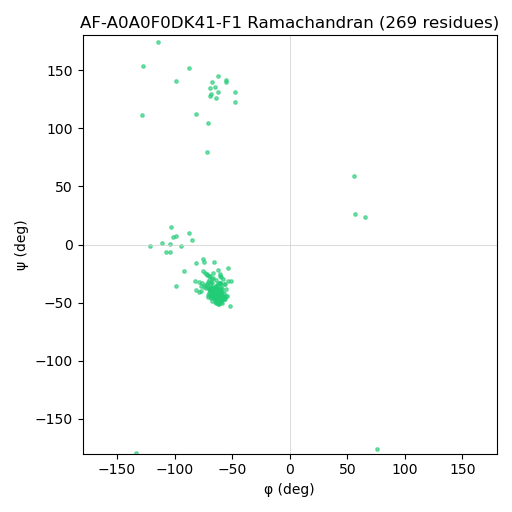6.626 6.555 1.00 96.50 194 LYS A CA 1
ATOM 1515 C C . LYS A 1 194 ? -11.481 -7.667 7.531 1.00 96.50 194 LYS A C 1
ATOM 1517 O O . LYS A 1 194 ? -12.477 -7.397 8.189 1.00 96.50 194 LYS A O 1
ATOM 1522 N N . ILE A 1 195 ? -10.810 -8.811 7.673 1.00 97.12 195 ILE A N 1
ATOM 1523 C CA . ILE A 1 195 ? -11.203 -9.855 8.631 1.00 97.12 195 ILE A CA 1
ATOM 1524 C C . ILE A 1 195 ? -11.236 -9.295 10.059 1.00 97.12 195 ILE A C 1
ATOM 1526 O O . ILE A 1 195 ? -12.202 -9.531 10.781 1.00 97.12 195 ILE A O 1
ATOM 1530 N N . LEU A 1 196 ? -10.225 -8.512 10.455 1.00 97.06 196 LEU A N 1
ATOM 1531 C CA . LEU A 1 196 ? -10.183 -7.878 11.778 1.00 97.06 196 LEU A CA 1
ATOM 1532 C C . LEU A 1 196 ? -11.365 -6.918 11.999 1.00 97.06 196 LEU A C 1
ATOM 1534 O O . LEU A 1 196 ? -11.992 -6.958 13.055 1.00 97.06 196 LEU A O 1
ATOM 1538 N N . VAL A 1 197 ? -11.701 -6.090 11.006 1.00 97.62 197 VAL A N 1
ATOM 1539 C CA . VAL A 1 197 ? -12.833 -5.145 11.086 1.00 97.62 197 VAL A CA 1
ATOM 1540 C C . VAL A 1 197 ? -14.190 -5.863 11.048 1.00 97.62 197 VAL A C 1
ATOM 1542 O O . VAL A 1 197 ? -15.132 -5.473 11.740 1.00 97.62 197 VAL A O 1
ATOM 1545 N N . ASP A 1 198 ? -14.317 -6.942 10.279 1.00 97.56 198 ASP A N 1
ATOM 1546 C CA . ASP A 1 198 ? -15.536 -7.753 10.259 1.00 97.56 198 ASP A CA 1
ATOM 1547 C C . ASP A 1 198 ? -15.755 -8.437 11.617 1.00 97.56 198 ASP A C 1
ATOM 1549 O O . ASP A 1 198 ? -16.871 -8.438 12.136 1.00 97.56 198 ASP A O 1
ATOM 1553 N N . HIS A 1 199 ? -14.691 -8.961 12.234 1.00 97.31 199 HIS A N 1
ATOM 1554 C CA . HIS A 1 199 ? -14.750 -9.533 13.581 1.00 97.31 199 HIS A CA 1
ATOM 1555 C C . HIS A 1 199 ? -15.116 -8.480 14.631 1.00 97.31 199 HIS A C 1
ATOM 1557 O O . HIS A 1 199 ? -16.022 -8.719 15.426 1.00 97.31 199 HIS A O 1
ATOM 1563 N N . LEU A 1 200 ? -14.511 -7.289 14.568 1.00 97.38 200 LEU A N 1
ATOM 1564 C CA . LEU A 1 200 ? -14.892 -6.153 15.412 1.00 97.38 200 LEU A CA 1
ATOM 1565 C C . LEU A 1 200 ? -16.392 -5.838 15.285 1.00 97.38 200 LEU A C 1
ATOM 1567 O O . LEU A 1 200 ? -17.078 -5.667 16.289 1.00 97.38 200 LEU A O 1
ATOM 1571 N N . SER A 1 201 ? -16.927 -5.828 14.061 1.00 97.44 201 SER A N 1
ATOM 1572 C CA . SER A 1 201 ? -18.359 -5.606 13.816 1.00 97.44 201 SER A CA 1
ATOM 1573 C C . SER A 1 201 ? -19.234 -6.682 14.474 1.00 97.44 201 SER A C 1
ATOM 1575 O O . SER A 1 201 ? -20.271 -6.370 15.062 1.00 97.44 201 SER A O 1
ATOM 1577 N N . LEU A 1 202 ? -18.818 -7.952 14.404 1.00 97.62 202 LEU A N 1
ATOM 1578 C CA . LEU A 1 202 ? -19.517 -9.066 15.051 1.00 97.62 202 LEU A CA 1
ATOM 1579 C C . LEU A 1 202 ? -19.484 -8.954 16.580 1.00 97.62 202 LEU A C 1
ATOM 1581 O O . LEU A 1 202 ? -20.496 -9.218 17.231 1.00 97.62 202 LEU A O 1
ATOM 1585 N N . ASP A 1 203 ? -18.354 -8.549 17.152 1.00 97.69 203 ASP A N 1
ATOM 1586 C CA . ASP A 1 203 ? -18.199 -8.386 18.597 1.00 97.69 203 ASP A CA 1
ATOM 1587 C C . ASP A 1 203 ? -18.996 -7.189 19.128 1.00 97.69 203 ASP A C 1
ATOM 1589 O O . ASP A 1 203 ? -19.662 -7.306 20.159 1.00 97.69 203 ASP A O 1
ATOM 1593 N N . LEU A 1 204 ? -19.068 -6.091 18.373 1.00 97.06 204 LEU A N 1
ATOM 1594 C CA . LEU A 1 204 ? -19.961 -4.967 18.670 1.00 97.06 204 LEU A CA 1
ATOM 1595 C C . LEU A 1 204 ? -21.441 -5.375 18.632 1.00 97.06 204 LEU A C 1
ATOM 1597 O O . LEU A 1 204 ? -22.213 -4.974 19.500 1.00 97.06 204 LEU A O 1
ATOM 1601 N N . ALA A 1 205 ? -21.851 -6.215 17.677 1.00 97.06 205 ALA A N 1
ATOM 1602 C CA . ALA A 1 205 ? -23.214 -6.751 17.633 1.00 97.06 205 ALA A CA 1
ATOM 1603 C C . ALA A 1 205 ? -23.512 -7.706 18.806 1.00 97.06 205 ALA A C 1
ATOM 1605 O O . ALA A 1 205 ? -24.637 -7.768 19.299 1.00 97.06 205 ALA A O 1
ATOM 1606 N N . ARG A 1 206 ? -22.516 -8.466 19.283 1.00 96.31 206 ARG A N 1
ATOM 1607 C CA . ARG A 1 206 ? -22.652 -9.280 20.506 1.00 96.31 206 ARG A CA 1
ATOM 1608 C C . ARG A 1 206 ? -22.778 -8.403 21.748 1.00 96.31 206 ARG A C 1
ATOM 1610 O O . ARG A 1 206 ? -23.567 -8.730 22.632 1.00 96.31 206 ARG A O 1
ATOM 1617 N N . MET A 1 207 ? -22.022 -7.308 21.801 1.00 95.06 207 MET A N 1
ATOM 1618 C CA . MET A 1 207 ? -22.079 -6.342 22.892 1.00 95.06 207 MET A CA 1
ATOM 1619 C C . MET A 1 207 ? -23.451 -5.668 22.954 1.00 95.06 207 MET A C 1
ATOM 1621 O O . MET A 1 207 ? -24.045 -5.638 24.027 1.00 95.06 207 MET A O 1
ATOM 1625 N N . GLU A 1 208 ? -23.995 -5.230 21.815 1.00 95.38 208 GLU A N 1
ATOM 1626 C CA . GLU A 1 208 ? -25.353 -4.678 21.715 1.00 95.38 208 GLU A CA 1
ATOM 1627 C C . GLU A 1 208 ? -26.395 -5.619 22.327 1.00 95.38 208 GLU A C 1
ATOM 1629 O O . GLU A 1 208 ? -27.101 -5.239 23.258 1.00 95.38 208 GLU A O 1
ATOM 1634 N N . ARG A 1 209 ? -26.407 -6.889 21.900 1.00 95.12 209 ARG A N 1
ATOM 1635 C CA . ARG A 1 209 ? -27.343 -7.898 22.423 1.00 95.12 209 ARG A CA 1
ATOM 1636 C C . ARG A 1 209 ? -27.193 -8.139 23.923 1.00 95.12 209 ARG A C 1
ATOM 1638 O O . ARG A 1 209 ? -28.174 -8.467 24.582 1.00 95.12 209 ARG A O 1
ATOM 1645 N N . ALA A 1 210 ? -25.978 -8.047 24.466 1.00 92.06 210 ALA A N 1
ATOM 1646 C CA . ALA A 1 210 ? -25.768 -8.184 25.905 1.00 92.06 210 ALA A CA 1
ATOM 1647 C C . ALA A 1 210 ? -26.432 -7.023 26.658 1.00 92.06 210 ALA A C 1
ATOM 1649 O O . ALA A 1 210 ? -27.132 -7.264 27.639 1.00 92.06 210 ALA A O 1
ATOM 1650 N N . ILE A 1 211 ? -26.286 -5.795 26.152 1.00 90.44 211 ILE A N 1
ATOM 1651 C CA . ILE A 1 211 ? -26.896 -4.603 26.751 1.00 90.44 211 ILE A CA 1
ATOM 1652 C C . ILE A 1 211 ? -28.416 -4.610 26.611 1.00 90.44 211 ILE A C 1
ATOM 1654 O O . ILE A 1 211 ? -29.102 -4.324 27.586 1.00 90.44 211 ILE A O 1
ATOM 1658 N N . GLU A 1 212 ? -28.954 -4.981 25.447 1.00 91.94 212 GLU A N 1
ATOM 1659 C CA . GLU A 1 212 ? -30.405 -5.119 25.242 1.00 91.94 212 GLU A CA 1
ATOM 1660 C C . GLU A 1 212 ? -31.041 -6.128 26.209 1.00 91.94 212 GLU A C 1
ATOM 1662 O O . GLU A 1 212 ? -32.203 -5.996 26.579 1.00 91.94 212 GLU A O 1
ATOM 1667 N N . GLN A 1 213 ? -30.275 -7.133 26.637 1.00 93.06 213 GLN A N 1
ATOM 1668 C CA . GLN A 1 213 ? -30.686 -8.122 27.636 1.00 93.06 213 GLN A CA 1
ATOM 1669 C C . GLN A 1 213 ? -30.405 -7.684 29.082 1.00 93.06 213 GLN A C 1
ATOM 1671 O O . GLN A 1 213 ? -30.485 -8.519 29.982 1.00 93.06 213 GLN A O 1
ATOM 1676 N N . GLU A 1 214 ? -30.018 -6.425 29.303 1.00 89.81 214 GLU A N 1
ATOM 1677 C CA . GLU A 1 214 ? -29.617 -5.870 30.603 1.00 89.81 214 GLU A CA 1
ATOM 1678 C C . GLU A 1 214 ? -28.455 -6.641 31.265 1.00 89.81 214 GLU A C 1
ATOM 1680 O O . GLU A 1 214 ? -28.286 -6.651 32.486 1.00 89.81 214 GLU A O 1
ATOM 1685 N N . LYS A 1 215 ? -27.614 -7.303 30.460 1.00 91.44 215 LYS A N 1
ATOM 1686 C CA . LYS A 1 215 ? -26.435 -8.042 30.923 1.00 91.44 215 LYS A CA 1
ATOM 1687 C C . LYS A 1 215 ? -25.177 -7.209 30.739 1.00 91.44 215 LYS A C 1
ATOM 1689 O O . LYS A 1 215 ? -24.960 -6.575 29.708 1.00 91.44 215 LYS A O 1
ATOM 1694 N N . LYS A 1 216 ? -24.276 -7.292 31.717 1.00 89.31 216 LYS A N 1
ATOM 1695 C CA . LYS A 1 216 ? -22.938 -6.714 31.587 1.00 89.31 216 LYS A CA 1
ATOM 1696 C C . LYS A 1 216 ? -22.134 -7.500 30.534 1.00 89.31 216 LYS A C 1
ATOM 1698 O O . LYS A 1 216 ? -22.060 -8.728 30.646 1.00 89.31 216 LYS A O 1
ATOM 1703 N N . PRO A 1 217 ? -21.505 -6.835 29.547 1.00 89.94 217 PRO A N 1
ATOM 1704 C CA . PRO A 1 217 ? -20.589 -7.485 28.617 1.00 89.94 217 PRO A CA 1
ATOM 1705 C C . PRO A 1 217 ? -19.471 -8.216 29.366 1.00 89.94 217 PRO A C 1
ATOM 1707 O O . PRO A 1 217 ? -18.938 -7.713 30.358 1.00 89.94 217 PRO A O 1
ATOM 1710 N N . SER A 1 218 ? -19.103 -9.407 28.893 1.00 94.19 218 SER A N 1
ATOM 1711 C CA . SER A 1 218 ? -17.975 -10.145 29.467 1.00 94.19 218 SER A CA 1
ATOM 1712 C C . SER A 1 218 ? -16.674 -9.356 29.299 1.00 94.19 218 SER A C 1
ATOM 1714 O O . SER A 1 218 ? -16.470 -8.737 28.254 1.00 94.19 218 SER A O 1
ATOM 1716 N N . SER A 1 219 ? -15.764 -9.447 30.272 1.00 93.69 219 SER A N 1
ATOM 1717 C CA . SER A 1 219 ? -14.428 -8.841 30.174 1.00 93.69 219 SER A CA 1
ATOM 1718 C C . SER A 1 219 ? -13.655 -9.314 28.942 1.00 93.69 219 SER A C 1
ATOM 1720 O O . SER A 1 219 ? -12.934 -8.524 28.343 1.00 93.69 219 SER A O 1
ATOM 1722 N N . GLN A 1 220 ? -13.850 -10.573 28.534 1.00 96.06 220 GLN A N 1
ATOM 1723 C CA . GLN A 1 220 ? -13.246 -11.123 27.323 1.00 96.06 220 GLN A CA 1
ATOM 1724 C C . GLN A 1 220 ? -13.711 -10.374 26.071 1.00 96.06 220 GLN A C 1
ATOM 1726 O O . GLN A 1 220 ? -12.876 -9.882 25.330 1.00 96.06 220 GLN A O 1
ATOM 1731 N N . LEU A 1 221 ? -15.024 -10.199 25.885 1.00 94.94 221 LEU A N 1
ATOM 1732 C CA . LEU A 1 221 ? -15.575 -9.457 24.743 1.00 94.94 221 LEU A CA 1
ATOM 1733 C C . LEU A 1 221 ? -15.042 -8.018 24.665 1.00 94.94 221 LEU A C 1
ATOM 1735 O O . LEU A 1 221 ? -14.694 -7.545 23.590 1.00 94.94 221 LEU A O 1
ATOM 1739 N N . VAL A 1 222 ? -14.942 -7.332 25.808 1.00 94.25 222 VAL A N 1
ATOM 1740 C CA . VAL A 1 222 ? -14.338 -5.990 25.874 1.00 94.25 222 VAL A CA 1
ATOM 1741 C C . VAL A 1 222 ? -12.869 -6.044 25.446 1.00 94.25 222 VAL A C 1
ATOM 1743 O O . VAL A 1 222 ? -12.433 -5.230 24.637 1.00 94.25 222 VAL A O 1
ATOM 1746 N N . SER A 1 223 ? -12.115 -7.025 25.948 1.00 95.38 223 SER A N 1
ATOM 1747 C CA . SER A 1 223 ? -10.718 -7.240 25.564 1.00 95.38 223 SER A CA 1
ATOM 1748 C C . SER A 1 223 ? -10.562 -7.549 24.074 1.00 95.38 223 SER A C 1
ATOM 1750 O O . SER A 1 223 ? -9.610 -7.066 23.470 1.00 95.38 223 SER A O 1
ATOM 1752 N N . ASP A 1 224 ? -11.470 -8.320 23.475 1.00 95.31 224 ASP A N 1
ATOM 1753 C CA . ASP A 1 224 ? -11.434 -8.690 22.055 1.00 95.31 224 ASP A CA 1
ATOM 1754 C C . ASP A 1 224 ? -11.689 -7.465 21.159 1.00 95.31 224 ASP A C 1
ATOM 1756 O O . ASP A 1 224 ? -10.933 -7.216 20.215 1.00 95.31 224 ASP A O 1
ATOM 1760 N N . ILE A 1 225 ? -12.675 -6.630 21.517 1.00 94.06 225 ILE A N 1
ATOM 1761 C CA . ILE A 1 225 ? -12.954 -5.350 20.841 1.00 94.06 225 ILE A CA 1
ATOM 1762 C C . ILE A 1 225 ? -11.733 -4.426 20.922 1.00 94.06 225 ILE A C 1
ATOM 1764 O O . ILE A 1 225 ? -11.311 -3.854 19.915 1.00 94.06 225 ILE A O 1
ATOM 1768 N N . VAL A 1 226 ? -11.121 -4.309 22.105 1.00 93.88 226 VAL A N 1
ATOM 1769 C CA . VAL A 1 226 ? -9.900 -3.515 22.282 1.00 93.88 226 VAL A CA 1
ATOM 1770 C C . VAL A 1 226 ? -8.744 -4.122 21.482 1.00 93.88 226 VAL A C 1
ATOM 1772 O O . VAL A 1 226 ? -8.019 -3.385 20.826 1.00 93.88 226 VAL A O 1
ATOM 1775 N N . ALA A 1 227 ? -8.570 -5.441 21.446 1.00 94.12 227 ALA A N 1
ATOM 1776 C CA . ALA A 1 227 ? -7.466 -6.076 20.723 1.00 94.12 227 ALA A CA 1
ATOM 1777 C C . ALA A 1 227 ? -7.480 -5.785 19.210 1.00 94.12 227 ALA A C 1
ATOM 1779 O O . ALA A 1 227 ? -6.417 -5.779 18.583 1.00 94.12 227 ALA A O 1
ATOM 1780 N N . ALA A 1 228 ? -8.643 -5.487 18.620 1.00 91.38 228 ALA A N 1
ATOM 1781 C CA . ALA A 1 228 ? -8.760 -5.157 17.201 1.00 91.38 228 ALA A CA 1
ATOM 1782 C C . ALA A 1 228 ? -7.849 -3.986 16.783 1.00 91.38 228 ALA A C 1
ATOM 1784 O O . ALA A 1 228 ? -7.145 -4.096 15.776 1.00 91.38 228 ALA A O 1
ATOM 1785 N N . HIS A 1 229 ? -7.790 -2.898 17.565 1.00 93.19 229 HIS A N 1
ATOM 1786 C CA . HIS A 1 229 ? -6.941 -1.749 17.220 1.00 93.19 229 HIS A CA 1
ATOM 1787 C C . HIS A 1 229 ? -5.444 -2.085 17.311 1.00 93.19 229 HIS A C 1
ATOM 1789 O O . HIS A 1 229 ? -4.675 -1.650 16.457 1.00 93.19 229 HIS A O 1
ATOM 1795 N N . LEU A 1 230 ? -5.028 -2.894 18.295 1.00 94.00 230 LEU A N 1
ATOM 1796 C CA . LEU A 1 230 ? -3.636 -3.340 18.440 1.00 94.00 230 LEU A CA 1
ATOM 1797 C C . LEU A 1 230 ? -3.214 -4.223 17.263 1.00 94.00 230 LEU A C 1
ATOM 1799 O O . LEU A 1 230 ? -2.159 -4.007 16.667 1.00 94.00 230 LEU A O 1
ATOM 1803 N N . ASN A 1 231 ? -4.070 -5.173 16.884 1.00 95.69 231 ASN A N 1
ATOM 1804 C CA . ASN A 1 231 ? -3.829 -6.056 15.746 1.00 95.69 231 ASN A CA 1
ATOM 1805 C C . ASN A 1 231 ? -3.733 -5.269 14.429 1.00 95.69 231 ASN A C 1
ATOM 1807 O O . ASN A 1 231 ? -2.871 -5.562 13.599 1.00 95.69 231 ASN A O 1
ATOM 1811 N N . LEU A 1 232 ? -4.570 -4.241 14.245 1.00 94.31 232 LEU A N 1
ATOM 1812 C CA . LEU A 1 232 ? -4.497 -3.343 13.090 1.00 94.31 232 LEU A CA 1
ATOM 1813 C C . LEU A 1 232 ? -3.212 -2.498 13.094 1.00 94.31 232 LEU A C 1
ATOM 1815 O O . LEU A 1 232 ? -2.583 -2.361 12.045 1.00 94.31 232 LEU A O 1
ATOM 1819 N N . THR A 1 233 ? -2.766 -1.998 14.250 1.00 95.69 233 THR A N 1
ATOM 1820 C CA . THR A 1 233 ? -1.471 -1.304 14.380 1.00 95.69 233 THR A CA 1
ATOM 1821 C C . THR A 1 233 ? -0.312 -2.212 13.965 1.00 95.69 233 THR A C 1
ATOM 1823 O O . THR A 1 233 ? 0.483 -1.840 13.102 1.00 95.69 233 THR A O 1
ATOM 1826 N N . MET A 1 234 ? -0.252 -3.437 14.499 1.00 96.44 234 MET A N 1
ATOM 1827 C CA . MET A 1 234 ? 0.781 -4.414 14.131 1.00 96.44 234 MET A CA 1
ATOM 1828 C C . MET A 1 234 ? 0.756 -4.736 12.632 1.00 96.44 234 MET A C 1
ATOM 1830 O O . MET A 1 234 ? 1.800 -4.890 11.995 1.00 96.44 234 MET A O 1
ATOM 1834 N N . LEU A 1 235 ? -0.436 -4.828 12.044 1.00 95.00 235 LEU A N 1
ATOM 1835 C CA . LEU A 1 235 ? -0.598 -5.081 10.618 1.00 95.00 235 LEU A CA 1
ATOM 1836 C C . LEU A 1 235 ? -0.063 -3.920 9.761 1.00 95.00 235 LEU A C 1
ATOM 1838 O O . LEU A 1 235 ? 0.576 -4.171 8.736 1.00 95.00 235 LEU A O 1
ATOM 1842 N N . ILE A 1 236 ? -0.269 -2.669 10.187 1.00 94.06 236 ILE A N 1
ATOM 1843 C CA . ILE A 1 236 ? 0.294 -1.476 9.532 1.00 94.06 236 ILE A CA 1
ATOM 1844 C C . ILE A 1 236 ? 1.821 -1.470 9.633 1.00 94.06 236 ILE A C 1
ATOM 1846 O O . ILE A 1 236 ? 2.497 -1.206 8.642 1.00 94.06 236 ILE A O 1
ATOM 1850 N N . GLU A 1 237 ? 2.392 -1.823 10.783 1.00 94.00 237 GLU A N 1
ATOM 1851 C CA . GLU A 1 237 ? 3.849 -1.915 10.939 1.00 94.00 237 GLU A CA 1
ATOM 1852 C C . GLU A 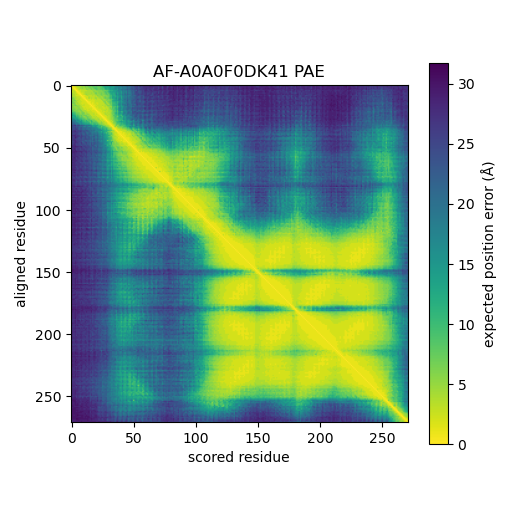1 237 ? 4.457 -2.969 10.005 1.00 94.00 237 GLU A C 1
ATOM 1854 O O . GLU A 1 237 ? 5.462 -2.714 9.332 1.00 94.00 237 GLU A O 1
ATOM 1859 N N . GLN A 1 238 ? 3.823 -4.143 9.909 1.00 91.62 238 GLN A N 1
ATOM 1860 C CA . GLN A 1 238 ? 4.223 -5.192 8.969 1.00 91.62 238 GLN A CA 1
ATOM 1861 C C . GLN A 1 238 ? 4.092 -4.730 7.516 1.00 91.62 238 GLN A C 1
ATOM 1863 O O . GLN A 1 238 ? 4.951 -5.043 6.688 1.00 91.62 238 GLN A O 1
ATOM 1868 N N . TYR A 1 239 ? 3.036 -3.984 7.196 1.00 91.12 239 TYR A N 1
ATOM 1869 C CA . TYR A 1 239 ? 2.834 -3.395 5.879 1.00 91.12 239 TYR A CA 1
ATOM 1870 C C . TYR A 1 239 ? 3.947 -2.403 5.523 1.00 91.12 239 TYR A C 1
ATOM 1872 O O . TYR A 1 239 ? 4.600 -2.562 4.490 1.00 91.12 239 TYR A O 1
ATOM 1880 N N . ASP A 1 240 ? 4.235 -1.447 6.407 1.00 90.69 240 ASP A N 1
ATOM 1881 C CA . ASP A 1 240 ? 5.275 -0.434 6.216 1.00 90.69 240 ASP A CA 1
ATOM 1882 C C . ASP A 1 240 ? 6.677 -1.074 6.148 1.00 90.69 240 ASP A C 1
ATOM 1884 O O . ASP A 1 240 ? 7.537 -0.644 5.375 1.00 90.69 240 ASP A O 1
ATOM 1888 N N . ALA A 1 241 ? 6.936 -2.140 6.914 1.00 87.88 241 ALA A N 1
ATOM 1889 C CA . ALA A 1 241 ? 8.171 -2.920 6.811 1.00 87.88 241 ALA A CA 1
ATOM 1890 C C . ALA A 1 241 ? 8.308 -3.620 5.445 1.00 87.88 241 ALA A C 1
ATOM 1892 O O . ALA A 1 241 ? 9.362 -3.534 4.811 1.00 87.88 241 ALA A O 1
ATOM 1893 N N . ARG A 1 242 ? 7.240 -4.264 4.953 1.00 84.94 242 ARG A N 1
ATOM 1894 C CA . ARG A 1 242 ? 7.231 -4.931 3.638 1.00 84.94 242 ARG A CA 1
ATOM 1895 C C . ARG A 1 242 ? 7.392 -3.937 2.494 1.00 84.94 242 ARG A C 1
ATOM 1897 O O . ARG A 1 242 ? 8.196 -4.183 1.598 1.00 84.94 242 ARG A O 1
ATOM 1904 N N . LEU A 1 243 ? 6.677 -2.811 2.527 1.00 83.75 243 LEU A N 1
ATOM 1905 C CA . LEU A 1 243 ? 6.798 -1.770 1.505 1.00 83.75 243 LEU A CA 1
ATOM 1906 C C . LEU A 1 243 ? 8.200 -1.168 1.459 1.00 83.75 243 LEU A C 1
ATOM 1908 O O . LEU A 1 243 ? 8.727 -0.968 0.366 1.00 83.75 243 LEU A O 1
ATOM 1912 N N . ARG A 1 244 ? 8.830 -0.923 2.617 1.00 84.44 244 ARG A N 1
ATOM 1913 C CA . ARG A 1 244 ? 10.237 -0.494 2.668 1.00 84.44 244 ARG A CA 1
ATOM 1914 C C . ARG A 1 244 ? 11.151 -1.514 1.994 1.00 84.44 244 ARG A C 1
ATOM 1916 O O . ARG A 1 244 ? 11.937 -1.128 1.135 1.00 84.44 244 ARG A O 1
ATOM 1923 N N . GLY A 1 245 ? 10.983 -2.803 2.294 1.00 80.50 245 GLY A N 1
ATOM 1924 C CA . GLY A 1 245 ? 11.742 -3.874 1.642 1.00 80.50 245 GLY A CA 1
ATOM 1925 C C . GLY A 1 245 ? 11.546 -3.924 0.121 1.00 80.50 245 GLY A C 1
ATOM 1926 O O . GLY A 1 245 ? 12.522 -4.026 -0.622 1.00 80.50 245 GLY A O 1
ATOM 1927 N N . ILE A 1 246 ? 10.304 -3.793 -0.359 1.00 77.50 246 ILE A N 1
ATOM 1928 C CA . ILE A 1 246 ? 9.991 -3.755 -1.798 1.00 77.50 246 ILE A CA 1
ATOM 1929 C C . ILE A 1 246 ? 10.626 -2.527 -2.456 1.00 77.50 246 ILE A C 1
ATOM 1931 O O . ILE A 1 246 ? 11.276 -2.655 -3.493 1.00 77.50 246 ILE A O 1
ATOM 1935 N N . ARG A 1 247 ? 10.477 -1.345 -1.851 1.00 77.62 247 ARG A N 1
ATOM 1936 C CA . ARG A 1 247 ? 11.058 -0.100 -2.359 1.00 77.62 247 ARG A CA 1
ATOM 1937 C C . ARG A 1 247 ? 12.577 -0.194 -2.448 1.00 77.62 247 ARG A C 1
ATOM 1939 O O . ARG A 1 247 ? 13.135 0.123 -3.490 1.00 77.62 247 ARG A O 1
ATOM 1946 N N . GLU A 1 248 ? 13.236 -0.689 -1.404 1.00 79.06 248 GLU A N 1
ATOM 1947 C CA . GLU A 1 248 ? 14.683 -0.907 -1.417 1.00 79.06 248 GLU A CA 1
ATOM 1948 C C . GLU A 1 248 ? 15.111 -1.884 -2.518 1.00 79.06 248 GLU A C 1
ATOM 1950 O O . GLU A 1 248 ? 16.092 -1.625 -3.217 1.00 79.06 248 GLU A O 1
ATOM 1955 N N . ALA A 1 249 ? 14.383 -2.989 -2.705 1.00 72.69 249 ALA A N 1
ATOM 1956 C CA . ALA A 1 249 ? 14.675 -3.954 -3.761 1.00 72.69 249 ALA A CA 1
ATOM 1957 C C . ALA A 1 249 ? 14.534 -3.328 -5.160 1.00 72.69 249 ALA A C 1
ATOM 1959 O O . ALA A 1 249 ? 15.414 -3.506 -6.005 1.00 72.69 249 ALA A O 1
ATOM 1960 N N . LEU A 1 250 ? 13.474 -2.551 -5.396 1.00 71.81 250 LEU A N 1
ATOM 1961 C CA . LEU A 1 250 ? 13.245 -1.847 -6.662 1.00 71.81 250 LEU A CA 1
ATOM 1962 C C . LEU A 1 250 ? 14.270 -0.732 -6.905 1.00 71.81 250 LEU A C 1
ATOM 1964 O O . LEU A 1 250 ? 14.742 -0.572 -8.032 1.00 71.81 250 LEU A O 1
ATOM 1968 N N . ASP A 1 251 ? 14.665 0.001 -5.864 1.00 75.75 251 ASP A N 1
ATOM 1969 C CA . ASP A 1 251 ? 15.699 1.037 -5.945 1.00 75.75 251 ASP A CA 1
ATOM 1970 C C . ASP A 1 251 ? 17.070 0.435 -6.287 1.00 75.75 251 ASP A C 1
ATOM 1972 O O . ASP A 1 251 ? 17.819 1.006 -7.086 1.00 75.75 251 ASP A O 1
ATOM 1976 N N . ARG A 1 252 ? 17.387 -0.752 -5.749 1.00 72.56 252 ARG A N 1
ATOM 1977 C CA . ARG A 1 252 ? 18.604 -1.507 -6.101 1.00 72.56 252 ARG A CA 1
ATOM 1978 C C . ARG A 1 252 ? 18.545 -2.065 -7.523 1.00 72.56 252 ARG A C 1
ATOM 1980 O O . ARG A 1 252 ? 19.534 -1.985 -8.251 1.00 72.56 252 ARG A O 1
ATOM 1987 N N . GLY A 1 253 ? 17.397 -2.599 -7.936 1.00 67.75 253 GLY A N 1
ATOM 1988 C CA . GLY A 1 253 ? 17.196 -3.184 -9.263 1.00 67.75 253 GLY A CA 1
ATOM 1989 C C . GLY A 1 253 ? 16.826 -2.186 -10.368 1.00 67.75 253 GLY A C 1
ATOM 1990 O O . GLY A 1 253 ? 16.610 -2.604 -11.504 1.00 67.75 253 GLY A O 1
ATOM 1991 N N . ARG A 1 254 ? 16.797 -0.876 -10.076 1.00 68.94 254 ARG A N 1
ATOM 1992 C CA . ARG A 1 254 ? 16.462 0.211 -11.020 1.00 68.94 254 ARG A CA 1
ATOM 1993 C C . ARG A 1 254 ? 15.096 0.022 -11.680 1.00 68.94 254 ARG A C 1
ATOM 1995 O O . ARG A 1 254 ? 14.994 -0.071 -12.905 1.00 68.94 254 ARG A O 1
ATOM 2002 N N . ASP A 1 255 ? 14.063 -0.055 -10.849 1.00 65.06 255 ASP A N 1
ATOM 2003 C CA . ASP A 1 255 ? 12.673 -0.298 -11.262 1.00 65.06 255 ASP A CA 1
ATOM 2004 C C . ASP A 1 255 ? 12.465 -1.696 -11.874 1.00 65.06 255 ASP A C 1
ATOM 2006 O O . ASP A 1 255 ? 11.540 -1.943 -12.651 1.00 65.06 255 ASP A O 1
ATOM 2010 N N . MET A 1 256 ? 13.351 -2.630 -11.520 1.00 65.06 256 MET A N 1
ATOM 2011 C CA . MET A 1 256 ? 13.190 -4.066 -11.716 1.00 65.06 256 MET A CA 1
ATOM 2012 C C . MET A 1 256 ? 13.417 -4.771 -10.384 1.00 65.06 256 MET A C 1
ATOM 2014 O O . MET A 1 256 ? 14.170 -4.285 -9.543 1.00 65.06 256 MET A O 1
ATOM 2018 N N . LEU A 1 257 ? 12.819 -5.947 -10.202 1.00 60.28 257 LEU A N 1
ATOM 2019 C CA . LEU A 1 257 ? 13.253 -6.834 -9.128 1.00 60.28 257 LEU A CA 1
ATOM 2020 C C . LEU A 1 257 ? 14.699 -7.280 -9.421 1.00 60.28 257 LEU A C 1
ATOM 2022 O O . LEU A 1 257 ? 14.999 -7.612 -10.572 1.00 60.28 257 LEU A O 1
ATOM 2026 N N . PRO A 1 258 ? 15.609 -7.278 -8.433 1.00 55.41 258 PRO A N 1
ATOM 2027 C CA . PRO A 1 258 ? 17.000 -7.675 -8.626 1.00 55.41 258 PRO A CA 1
ATOM 2028 C C . PRO A 1 258 ? 17.099 -9.198 -8.827 1.00 55.41 258 PRO A C 1
ATOM 2030 O O . PRO A 1 258 ? 17.428 -9.950 -7.916 1.00 55.41 258 PRO A O 1
ATOM 2033 N N . LEU A 1 259 ? 16.807 -9.672 -10.044 1.00 53.91 259 LEU A N 1
ATOM 2034 C CA . LEU A 1 259 ? 16.756 -11.103 -10.386 1.00 53.91 259 LEU A CA 1
ATOM 2035 C C . LEU A 1 259 ? 18.096 -11.830 -10.156 1.00 53.91 259 LEU A C 1
ATOM 2037 O O . LEU A 1 259 ? 18.105 -13.019 -9.856 1.00 53.91 259 LEU A O 1
ATOM 2041 N N . GLY A 1 260 ? 19.222 -11.113 -10.253 1.00 55.81 260 GLY A N 1
ATOM 2042 C CA . GLY A 1 260 ? 20.564 -11.672 -10.050 1.00 55.81 260 GLY A CA 1
ATOM 2043 C C . GLY A 1 260 ? 20.933 -11.966 -8.591 1.00 55.81 260 GLY A C 1
ATOM 2044 O O . GLY A 1 260 ? 21.896 -12.684 -8.347 1.00 55.81 260 GLY A O 1
ATOM 2045 N N . GLU A 1 261 ? 20.190 -11.441 -7.610 1.00 56.47 261 GLU A N 1
ATOM 2046 C CA . GLU A 1 261 ? 20.423 -11.766 -6.193 1.00 56.47 261 GLU A CA 1
ATOM 2047 C C . GLU A 1 261 ? 19.756 -13.100 -5.814 1.00 56.47 261 GLU A C 1
ATOM 2049 O O . GLU A 1 261 ? 20.297 -13.867 -5.018 1.00 56.47 261 GLU A O 1
ATOM 2054 N N . PHE A 1 262 ? 18.636 -13.439 -6.459 1.00 52.91 262 PHE A N 1
ATOM 2055 C CA . PHE A 1 262 ? 17.920 -14.696 -6.227 1.00 52.91 262 PHE A CA 1
ATOM 2056 C C . PHE A 1 262 ? 18.623 -15.919 -6.831 1.00 52.91 262 PHE A C 1
ATOM 2058 O O . PHE A 1 262 ? 18.469 -17.023 -6.311 1.00 52.91 262 PHE A O 1
ATOM 2065 N N . SER A 1 263 ? 19.455 -15.750 -7.868 1.00 53.56 263 SER A N 1
ATOM 2066 C CA . SER A 1 263 ? 20.241 -16.860 -8.428 1.00 53.56 263 SER A CA 1
ATOM 2067 C C . SER A 1 263 ? 21.305 -17.396 -7.464 1.00 53.56 263 SER A C 1
ATOM 2069 O O . SER A 1 263 ? 21.682 -18.557 -7.570 1.00 53.56 263 SER A O 1
ATOM 2071 N N . GLY A 1 264 ? 21.764 -16.584 -6.502 1.00 50.25 264 GLY A N 1
ATOM 2072 C CA . GLY A 1 264 ? 22.702 -17.024 -5.462 1.00 50.25 264 GLY A CA 1
ATOM 2073 C C . GLY A 1 264 ? 22.056 -17.886 -4.371 1.00 50.25 264 GLY A C 1
ATOM 2074 O O . GLY A 1 264 ? 22.742 -18.683 -3.729 1.00 50.25 264 GLY A O 1
ATOM 2075 N N . TRP A 1 265 ? 20.737 -17.775 -4.179 1.00 50.88 265 TRP A N 1
ATOM 2076 C CA . TRP A 1 265 ? 20.010 -18.557 -3.174 1.00 50.88 265 TRP A CA 1
ATOM 2077 C C . TRP A 1 265 ? 19.837 -20.018 -3.608 1.00 50.88 265 TRP A C 1
ATOM 2079 O O . TRP A 1 265 ? 20.006 -20.921 -2.797 1.00 50.88 265 TRP A O 1
ATOM 2089 N N . ALA A 1 266 ? 19.626 -20.262 -4.906 1.00 52.94 266 ALA A N 1
ATOM 2090 C CA . ALA A 1 266 ? 19.574 -21.610 -5.483 1.00 52.94 266 ALA A CA 1
ATOM 2091 C C . ALA A 1 266 ? 20.917 -22.369 -5.409 1.00 52.94 266 ALA A C 1
ATOM 2093 O O . ALA A 1 266 ? 20.951 -23.579 -5.601 1.00 52.94 266 ALA A O 1
ATOM 2094 N N . SER A 1 267 ? 22.024 -21.667 -5.137 1.00 52.88 267 SER A N 1
ATOM 2095 C CA . SER A 1 267 ? 23.368 -22.248 -5.028 1.00 52.88 267 SER A CA 1
ATOM 2096 C C . SER A 1 267 ? 23.858 -22.462 -3.593 1.00 52.88 267 SER A C 1
ATOM 2098 O O . SER A 1 267 ? 25.020 -22.818 -3.407 1.00 52.88 267 SER A O 1
ATOM 2100 N N . GLN A 1 268 ? 23.022 -22.245 -2.571 1.00 46.19 268 GLN A N 1
ATOM 2101 C CA . GLN A 1 268 ? 23.382 -22.646 -1.209 1.00 46.19 268 GLN A CA 1
ATOM 2102 C C . GLN A 1 268 ? 23.091 -24.145 -1.038 1.00 46.19 268 GLN A C 1
ATOM 2104 O O . GLN A 1 268 ? 21.921 -24.522 -1.087 1.00 46.19 268 GLN A O 1
ATOM 2109 N N . PRO A 1 269 ? 24.112 -25.011 -0.871 1.00 50.06 269 PRO A N 1
ATOM 2110 C CA . PRO A 1 269 ? 23.867 -26.410 -0.552 1.00 50.06 269 PRO A CA 1
ATOM 2111 C C . PRO A 1 269 ? 23.150 -26.482 0.796 1.00 50.06 269 PRO A C 1
ATOM 2113 O O . PRO A 1 269 ? 23.573 -25.825 1.753 1.00 50.06 269 PRO A O 1
ATOM 2116 N N . GLU A 1 270 ? 22.065 -27.254 0.842 1.00 49.78 270 GLU A N 1
ATOM 2117 C CA . GLU A 1 270 ? 21.350 -27.591 2.072 1.00 49.78 270 GLU A CA 1
ATOM 2118 C C . GLU A 1 270 ? 22.369 -28.038 3.131 1.00 49.78 270 GLU A C 1
ATOM 2120 O O . GLU A 1 270 ? 23.190 -28.926 2.883 1.00 49.78 270 GLU A O 1
ATOM 2125 N N . ARG A 1 271 ? 22.373 -27.354 4.277 1.00 43.69 271 ARG A N 1
ATOM 2126 C CA . ARG A 1 271 ? 23.122 -27.762 5.467 1.00 43.69 271 ARG A CA 1
ATOM 2127 C C . ARG A 1 271 ? 22.176 -28.401 6.459 1.00 43.69 271 ARG A C 1
ATOM 2129 O O . ARG A 1 271 ? 21.082 -27.823 6.642 1.00 43.69 271 ARG A O 1
#

Secondary structure (DSSP, 8-state):
--HHHHHHHHHHHHHHHHHHHHHHHHHHHHTTS-HHHHHHHHHHHHHHHHHHHHHHHHHHHHHHHHHHHHHHHHHHHHHH-S-HHHHHHHHHHHHHHHHHHHHHHHHHHHHHHHHHHHHHHHHHHHHHHHHHHHHHHHHHHHHHHHT-SS----HHHHHHHHHHHHHHHHHHHHHHTT-TTS-HHHHHHHHHHHHHHHHHHHHHHHHHHHHHTTPPPPHHHHHHHHHHHHHHHHHHHHHHHHHHHHHHHHHHHTSS--HHHHTTGGGS---

Mean predicted aligned error: 14.46 Å

Seque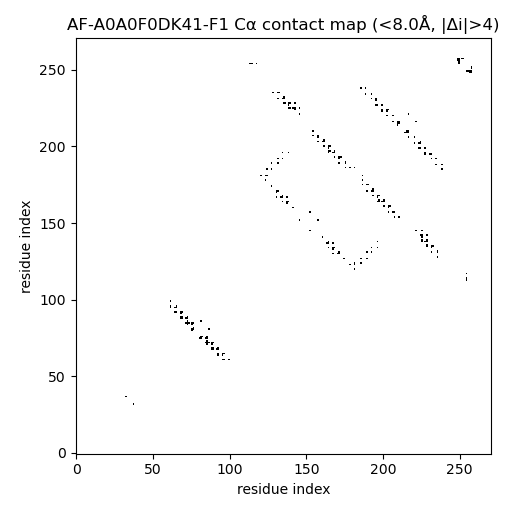nce (271 aa):
MKLDRDANEKGIALEQANDEEHAVADRDEENQLPSRTRLHLLKKRLQSVHQRLGELIFVGMIGILVGITGIAAYKNVATKGWGADAAAWAQATGSIIAIAGAAWLARSESRQARRWRREQGEEAAWSVRFVLVQAQFDAHIIAFELTRPDEPYCALDIRSWQQRSANASLTLQTMLTRVDHIHAAVVLTMCNAKILVDHLSLDLARMERAIEQEKKPSSQLVSDIVAAHLNLTMLIEQYDARLRGIREALDRGRDMLPLGEFSGWASQPER

Radius of gyration: 33.35 Å; Cα contacts (8 Å, |Δi|>4): 143; chains: 1; bounding box: 72×84×95 Å

pLDDT: mean 80.19, std 13.57, range [43.69, 97.69]